Protein AF-A0A5W3ESI3-F1 (afdb_monomer_lite)

Sequence (219 aa):
MGLFDILKNLDEQQEKEVITVARESISTEKEREYCMWVKPTEEGWQWLFGQTGETFLDVIMPVVNGKRRVRLSTDKTAVLTLKRQASDGRIEENSDIGFASGLTFYEDGNLAHLVRRIKLEPGELAEQGAKHWDIDLFFKLAGHPVIESQAGFEDLVNELRDSTTFGEWVKVELEVERFELTSIKDVLPFAVEDAIPGNPSDAESQLVISNYWDNETRI

Structure (mmCIF, N/CA/C/O backbone):
data_AF-A0A5W3ESI3-F1
#
_entry.id   AF-A0A5W3ESI3-F1
#
loop_
_atom_site.group_PDB
_atom_site.id
_atom_site.type_symbol
_atom_site.label_atom_id
_atom_site.label_alt_id
_atom_site.label_comp_id
_atom_site.label_asym_id
_atom_site.label_entity_id
_atom_site.label_seq_id
_atom_site.pdbx_PDB_ins_code
_atom_site.Cartn_x
_atom_site.Cartn_y
_atom_site.Cartn_z
_atom_site.occupancy
_atom_site.B_iso_or_equiv
_atom_site.auth_seq_id
_atom_site.auth_comp_id
_atom_site.auth_asym_id
_atom_site.auth_atom_id
_atom_site.pdbx_PDB_model_num
ATOM 1 N N . MET A 1 1 ? -0.788 -18.129 57.283 1.00 54.50 1 MET A N 1
ATOM 2 C CA . MET A 1 1 ? 0.122 -17.127 56.695 1.00 54.50 1 MET A CA 1
ATOM 3 C C . MET A 1 1 ? 0.562 -16.200 57.805 1.00 54.50 1 MET A C 1
ATOM 5 O O . MET A 1 1 ? -0.302 -15.700 58.520 1.00 54.50 1 MET A O 1
ATOM 9 N N . GLY A 1 2 ? 1.869 -16.075 58.026 1.00 62.41 2 GLY A N 1
ATOM 10 C CA . GLY A 1 2 ? 2.424 -15.214 59.072 1.00 62.41 2 GLY A CA 1
ATOM 11 C C . GLY A 1 2 ? 2.509 -13.754 58.625 1.00 62.41 2 GLY A C 1
ATOM 12 O O . GLY A 1 2 ? 2.477 -13.464 57.434 1.00 62.41 2 GLY A O 1
ATOM 13 N N . LEU A 1 3 ? 2.663 -12.831 59.578 1.00 60.53 3 LEU A N 1
ATOM 14 C CA . LEU A 1 3 ? 2.837 -11.393 59.314 1.00 60.53 3 LEU A CA 1
ATOM 15 C C . LEU A 1 3 ? 3.989 -11.112 58.321 1.00 60.53 3 LEU A C 1
ATOM 17 O O . LEU A 1 3 ? 3.884 -10.223 57.484 1.00 60.53 3 LEU A O 1
ATOM 21 N N . PHE A 1 4 ? 5.050 -11.923 58.367 1.00 59.94 4 PHE A N 1
ATOM 22 C CA . PHE A 1 4 ? 6.188 -11.847 57.445 1.00 59.94 4 PHE A CA 1
ATOM 23 C C . PHE A 1 4 ? 5.857 -12.289 56.008 1.00 59.94 4 PHE A C 1
ATOM 25 O O . PHE A 1 4 ? 6.424 -11.735 55.071 1.00 59.94 4 PHE A O 1
ATOM 32 N N . ASP A 1 5 ? 4.910 -13.215 55.814 1.00 59.66 5 ASP A N 1
ATOM 33 C CA . ASP A 1 5 ? 4.453 -13.613 54.472 1.00 59.66 5 ASP A CA 1
ATOM 34 C C . ASP A 1 5 ? 3.600 -12.510 53.828 1.00 59.66 5 ASP A C 1
ATOM 36 O O . ASP A 1 5 ? 3.609 -12.332 52.613 1.00 59.66 5 ASP A O 1
ATOM 40 N N . ILE A 1 6 ? 2.858 -11.755 54.646 1.00 60.78 6 ILE A N 1
ATOM 41 C CA . ILE A 1 6 ? 2.020 -10.640 54.187 1.00 60.78 6 ILE A CA 1
ATOM 42 C C . ILE A 1 6 ? 2.895 -9.457 53.764 1.00 60.78 6 ILE A C 1
ATOM 44 O O . ILE A 1 6 ? 2.663 -8.889 52.703 1.00 60.78 6 ILE A O 1
ATOM 48 N N . LEU A 1 7 ? 3.925 -9.127 54.552 1.00 59.59 7 LEU A N 1
ATOM 49 C CA . LEU A 1 7 ? 4.866 -8.051 54.226 1.00 59.59 7 LEU A CA 1
ATOM 50 C C . LEU A 1 7 ? 5.671 -8.359 52.960 1.00 59.59 7 LEU A C 1
ATOM 52 O O . LEU A 1 7 ? 5.781 -7.502 52.094 1.00 59.59 7 LEU A O 1
ATOM 56 N N . LYS A 1 8 ? 6.137 -9.603 52.795 1.00 64.31 8 LYS A N 1
ATOM 57 C CA . LYS A 1 8 ? 6.860 -10.017 51.586 1.00 64.31 8 LYS A CA 1
ATOM 58 C C . LYS A 1 8 ? 5.988 -9.953 50.326 1.00 64.31 8 LYS A C 1
ATOM 60 O O . LYS A 1 8 ? 6.459 -9.518 49.285 1.00 64.31 8 LYS A O 1
ATOM 65 N N . ASN A 1 9 ? 4.712 -10.335 50.424 1.00 64.81 9 ASN A N 1
ATOM 66 C CA . ASN A 1 9 ? 3.772 -10.192 49.308 1.00 64.81 9 ASN A CA 1
ATOM 67 C C . ASN A 1 9 ? 3.474 -8.721 48.973 1.00 64.81 9 ASN A C 1
ATOM 69 O O . ASN A 1 9 ? 3.271 -8.406 47.805 1.00 64.81 9 ASN A O 1
ATOM 73 N N . LEU A 1 10 ? 3.454 -7.833 49.972 1.00 62.34 10 LEU A N 1
ATOM 74 C CA . LEU A 1 10 ? 3.270 -6.391 49.782 1.00 62.34 10 LEU A CA 1
ATOM 75 C C . LEU A 1 10 ? 4.489 -5.742 49.120 1.00 62.34 10 LEU A C 1
ATOM 77 O O . LEU A 1 10 ? 4.311 -4.951 48.200 1.00 62.34 10 LEU A O 1
ATOM 81 N N . ASP A 1 11 ? 5.701 -6.127 49.523 1.00 60.09 11 ASP A N 1
ATOM 82 C CA . ASP A 1 11 ? 6.945 -5.665 48.896 1.00 60.09 11 ASP A CA 1
ATOM 83 C C . ASP A 1 11 ? 7.072 -6.192 47.457 1.00 60.09 11 ASP A C 1
ATOM 85 O O . ASP A 1 11 ? 7.392 -5.430 46.551 1.00 60.09 11 ASP A O 1
ATOM 89 N N . GLU A 1 12 ? 6.728 -7.460 47.196 1.00 62.81 12 GLU A N 1
ATOM 90 C CA . GLU A 1 12 ? 6.712 -8.022 45.835 1.00 62.81 12 GLU A CA 1
ATOM 91 C C . GLU A 1 12 ? 5.619 -7.396 44.947 1.00 62.81 12 GLU A C 1
ATOM 93 O O . GLU A 1 12 ? 5.792 -7.292 43.730 1.00 62.81 12 GLU A O 1
ATOM 98 N N . GLN A 1 13 ? 4.484 -6.982 45.524 1.00 56.16 13 GLN A N 1
ATOM 99 C CA . GLN A 1 13 ? 3.442 -6.239 44.809 1.00 56.16 13 GLN A CA 1
ATOM 100 C C . GLN A 1 13 ? 3.866 -4.798 44.528 1.00 56.16 13 GLN A C 1
ATOM 102 O O . GLN A 1 13 ? 3.692 -4.349 43.400 1.00 56.16 13 GLN A O 1
ATOM 107 N N . GLN A 1 14 ? 4.483 -4.109 45.491 1.00 52.53 14 GLN A N 1
ATOM 108 C CA . GLN A 1 14 ? 5.015 -2.763 45.285 1.00 52.53 14 GLN A CA 1
ATOM 109 C C . GLN A 1 14 ? 6.179 -2.755 44.298 1.00 52.53 14 GLN A C 1
ATOM 111 O O . GLN A 1 14 ? 6.214 -1.888 43.436 1.00 52.53 14 GLN A O 1
ATOM 116 N N . GLU A 1 15 ? 7.095 -3.725 44.333 1.00 52.00 15 GLU A N 1
ATOM 117 C CA . GLU A 1 15 ? 8.145 -3.844 43.315 1.00 52.00 15 GLU A CA 1
ATOM 118 C C . GLU A 1 15 ? 7.552 -4.120 41.930 1.00 52.00 15 GLU A C 1
ATOM 120 O O . GLU A 1 15 ? 7.999 -3.530 40.948 1.00 52.00 15 GLU A O 1
ATOM 125 N N . LYS A 1 16 ? 6.507 -4.952 41.820 1.00 50.72 16 LYS A N 1
ATOM 126 C CA . LYS A 1 16 ? 5.800 -5.163 40.546 1.00 50.72 16 LYS A CA 1
ATOM 127 C C . LYS A 1 16 ? 5.080 -3.909 40.064 1.00 50.72 16 LYS A C 1
ATOM 129 O O . LYS A 1 16 ? 5.167 -3.604 38.877 1.00 50.72 16 LYS A O 1
ATOM 134 N N . GLU A 1 17 ? 4.405 -3.174 40.943 1.00 43.38 17 GLU A N 1
ATOM 135 C CA . GLU A 1 17 ? 3.750 -1.907 40.605 1.00 43.38 17 GLU A CA 1
ATOM 136 C C . GLU A 1 17 ? 4.782 -0.850 40.207 1.00 43.38 17 GLU A C 1
ATOM 138 O O . GLU A 1 17 ? 4.640 -0.237 39.158 1.00 43.38 17 GLU A O 1
ATOM 143 N N . VAL A 1 18 ? 5.887 -0.711 40.941 1.00 44.84 18 VAL A N 1
ATOM 144 C CA . VAL A 1 18 ? 6.980 0.218 40.617 1.00 44.84 18 VAL A CA 1
ATOM 145 C C . VAL A 1 18 ? 7.671 -0.162 39.306 1.00 44.84 18 VAL A C 1
ATOM 147 O O . VAL A 1 18 ? 7.980 0.724 38.519 1.00 44.84 18 VAL A O 1
ATOM 150 N N . ILE A 1 19 ? 7.868 -1.450 39.002 1.00 46.66 19 ILE A N 1
ATOM 151 C CA . ILE A 1 19 ? 8.403 -1.901 37.704 1.00 46.66 19 ILE A CA 1
ATOM 152 C C . ILE A 1 19 ? 7.398 -1.648 36.569 1.00 46.66 19 ILE A C 1
ATOM 154 O O . ILE A 1 19 ? 7.815 -1.314 35.459 1.00 46.66 19 ILE A O 1
ATOM 158 N N . THR A 1 20 ? 6.095 -1.778 36.830 1.00 43.81 20 THR A N 1
ATOM 159 C CA . THR A 1 20 ? 5.035 -1.478 35.850 1.00 43.81 20 THR A CA 1
ATOM 160 C C . THR A 1 20 ? 4.998 0.023 35.560 1.00 43.81 20 THR A 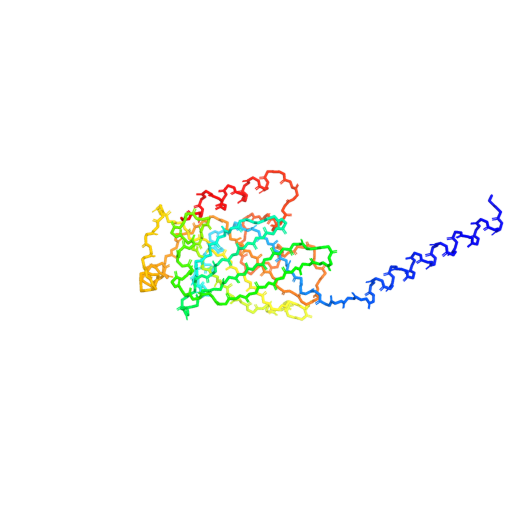C 1
ATOM 162 O O . THR A 1 20 ? 5.147 0.419 34.409 1.00 43.81 20 THR A O 1
ATOM 165 N N . VAL A 1 21 ? 4.989 0.857 36.602 1.00 39.94 21 VAL A N 1
ATOM 166 C CA . VAL A 1 21 ? 4.991 2.326 36.515 1.00 39.94 21 VAL A CA 1
ATOM 167 C C . VAL A 1 21 ? 6.312 2.867 35.937 1.00 39.94 21 VAL A C 1
ATOM 169 O O . VAL A 1 21 ? 6.313 3.820 35.160 1.00 39.94 21 VAL A O 1
ATOM 172 N N . ALA A 1 22 ? 7.459 2.242 36.229 1.00 34.78 22 ALA A N 1
ATOM 173 C CA . ALA A 1 22 ? 8.753 2.618 35.649 1.00 34.78 22 ALA A CA 1
ATOM 174 C C . ALA A 1 22 ? 8.904 2.179 34.181 1.00 34.78 22 ALA A C 1
ATOM 176 O O . ALA A 1 22 ? 9.556 2.878 33.405 1.00 34.78 22 ALA A O 1
ATOM 177 N N . ARG A 1 23 ? 8.273 1.069 33.763 1.00 34.97 23 ARG A N 1
ATOM 178 C CA . ARG A 1 23 ? 8.135 0.710 32.338 1.00 34.97 23 ARG A CA 1
ATOM 179 C C . ARG A 1 23 ? 7.153 1.618 31.600 1.00 34.97 23 ARG A C 1
ATOM 181 O O . ARG A 1 23 ? 7.376 1.889 30.426 1.00 34.97 23 ARG A O 1
ATOM 188 N N . GLU A 1 24 ? 6.123 2.120 32.276 1.00 33.84 24 GLU A N 1
ATOM 189 C CA . GLU A 1 24 ? 5.196 3.128 31.741 1.00 33.84 24 GLU A CA 1
ATOM 190 C C . GLU A 1 24 ? 5.849 4.518 31.613 1.00 33.84 24 GLU A C 1
ATOM 192 O O . GLU A 1 24 ? 5.463 5.306 30.753 1.00 33.84 24 GLU A O 1
ATOM 197 N N . SER A 1 25 ? 6.901 4.800 32.391 1.00 29.22 25 SER A N 1
ATOM 198 C CA . SER A 1 25 ? 7.595 6.101 32.408 1.00 29.22 25 SER A CA 1
ATOM 199 C C . SER A 1 25 ? 8.767 6.230 31.421 1.00 29.22 25 SER A C 1
ATOM 201 O O . SER A 1 25 ? 9.391 7.286 31.344 1.00 29.22 25 SER A O 1
ATOM 203 N N . ILE A 1 26 ? 9.053 5.199 30.619 1.00 35.28 26 ILE A N 1
ATOM 204 C CA . ILE A 1 26 ? 9.859 5.325 29.390 1.00 35.28 26 ILE A CA 1
ATOM 205 C C . ILE A 1 26 ? 8.956 4.965 28.207 1.00 35.28 26 ILE A C 1
ATOM 207 O O . ILE A 1 26 ? 9.216 4.051 27.426 1.00 35.28 26 ILE A O 1
ATOM 211 N N . SER A 1 27 ? 7.851 5.698 28.082 1.00 32.97 27 SER A N 1
ATOM 212 C CA . SER A 1 27 ? 7.175 5.853 26.802 1.00 32.97 27 SER A CA 1
ATOM 213 C C . SER A 1 27 ? 8.044 6.765 25.940 1.00 32.97 27 SER A C 1
ATOM 215 O O . SER A 1 27 ? 7.877 7.982 25.933 1.00 32.97 27 SER A O 1
ATOM 217 N N . THR A 1 28 ? 8.988 6.190 25.195 1.00 34.88 28 THR A N 1
ATOM 218 C CA . THR A 1 28 ? 9.258 6.759 23.875 1.00 34.88 28 THR A CA 1
ATOM 219 C C . THR A 1 28 ? 7.917 6.699 23.155 1.00 34.88 28 THR A C 1
ATOM 221 O O . THR A 1 28 ? 7.396 5.600 22.970 1.00 34.88 28 THR A O 1
ATOM 224 N N . GLU A 1 29 ? 7.288 7.850 22.892 1.00 38.16 29 GLU A N 1
ATOM 225 C CA . GLU A 1 29 ? 6.060 7.922 22.094 1.00 38.16 29 GLU A CA 1
ATOM 226 C C . GLU A 1 29 ? 6.356 7.224 20.763 1.00 38.16 29 GLU A C 1
ATOM 228 O O . GLU A 1 29 ? 7.012 7.759 19.874 1.00 38.16 29 GLU A O 1
ATOM 233 N N . LYS A 1 30 ? 5.995 5.942 20.689 1.00 49.50 30 LYS A N 1
ATOM 234 C CA . LYS A 1 30 ? 6.064 5.161 19.467 1.00 49.50 30 LYS A CA 1
ATOM 235 C C . LYS A 1 30 ? 4.822 5.562 18.710 1.00 49.50 30 LYS A C 1
ATOM 237 O O . LYS A 1 30 ? 3.730 5.267 19.189 1.00 49.50 30 LYS A O 1
ATOM 242 N N . GLU A 1 31 ? 4.999 6.219 17.574 1.00 52.75 31 GLU A N 1
ATOM 243 C CA . GLU A 1 31 ? 3.949 6.350 16.569 1.00 52.75 31 GLU A CA 1
ATOM 244 C C . GLU A 1 31 ? 3.289 4.973 16.410 1.00 52.75 31 GLU A C 1
ATOM 246 O O . GLU A 1 31 ? 3.966 3.960 16.185 1.00 52.75 31 GLU A O 1
ATOM 251 N N . ARG A 1 32 ? 1.984 4.909 16.679 1.00 73.75 32 ARG A N 1
ATOM 252 C CA . ARG A 1 32 ? 1.198 3.684 16.527 1.00 73.75 32 ARG A CA 1
ATOM 253 C C . ARG A 1 32 ? 0.387 3.831 15.252 1.00 73.75 32 ARG A C 1
ATOM 255 O O . ARG A 1 32 ? -0.150 4.893 14.966 1.00 73.75 32 ARG A O 1
ATOM 262 N N . GLU A 1 33 ? 0.308 2.751 14.493 1.00 82.88 33 GLU A N 1
ATOM 263 C CA . GLU A 1 33 ? -0.511 2.672 13.289 1.00 82.88 33 GLU A CA 1
ATOM 264 C C . GLU A 1 33 ? -1.629 1.659 13.541 1.00 82.88 33 GLU A C 1
ATOM 266 O O . GLU A 1 33 ? -1.372 0.520 13.946 1.00 82.88 33 GLU A O 1
ATOM 271 N N . TYR A 1 34 ? -2.880 2.063 13.329 1.00 89.94 34 TYR A N 1
ATOM 272 C CA . TYR A 1 34 ? -3.971 1.105 13.182 1.00 89.94 34 TYR A CA 1
ATOM 273 C C . TYR A 1 34 ? -4.027 0.685 11.730 1.00 89.94 34 TYR A C 1
ATOM 275 O O . TYR A 1 34 ? -4.212 1.530 10.865 1.00 89.94 34 TYR A O 1
ATOM 283 N N . CYS A 1 35 ? -3.902 -0.611 11.471 1.00 93.25 35 CYS A N 1
ATOM 284 C CA . CYS A 1 35 ? -3.937 -1.154 10.122 1.00 93.25 35 CYS A CA 1
ATOM 285 C C . CYS A 1 35 ? -5.120 -2.110 9.973 1.00 93.25 35 CYS A C 1
ATOM 287 O O . CYS A 1 35 ? -5.335 -2.980 10.823 1.00 93.25 35 CYS A O 1
ATOM 289 N N . MET A 1 36 ? -5.845 -1.992 8.864 1.00 95.12 36 MET A N 1
ATOM 290 C CA . MET A 1 36 ? -6.878 -2.935 8.441 1.00 95.12 36 MET A CA 1
ATOM 291 C C . MET A 1 36 ? -6.807 -3.192 6.940 1.00 95.12 36 MET A C 1
ATOM 293 O O . MET A 1 36 ? -6.419 -2.325 6.164 1.00 95.12 36 MET A O 1
ATOM 297 N N . TRP A 1 37 ? -7.220 -4.386 6.543 1.00 97.50 37 TRP A N 1
ATOM 298 C CA . TRP A 1 37 ? -7.604 -4.706 5.177 1.00 97.50 37 TRP A CA 1
ATOM 299 C C . TRP A 1 37 ? -9.113 -4.598 5.085 1.00 97.50 37 TRP A C 1
ATOM 301 O O . TRP A 1 37 ? -9.820 -5.176 5.906 1.00 97.50 37 TRP A O 1
ATOM 311 N N . VAL A 1 38 ? -9.620 -3.851 4.118 1.00 97.62 38 VA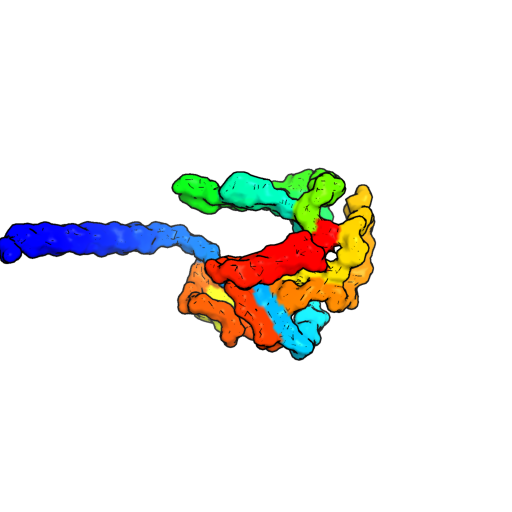L A N 1
ATOM 312 C CA . VAL A 1 38 ? -11.055 -3.623 3.968 1.00 97.62 38 VAL A CA 1
ATOM 313 C C . VAL A 1 38 ? -11.483 -3.918 2.546 1.00 97.62 38 VAL A C 1
ATOM 315 O O . VAL A 1 38 ? -10.766 -3.595 1.601 1.00 97.62 38 VAL A O 1
ATOM 318 N N . LYS A 1 39 ? -12.656 -4.521 2.402 1.00 97.69 39 LYS A N 1
ATOM 319 C CA . LYS A 1 39 ? -13.337 -4.703 1.127 1.00 97.69 39 LYS A CA 1
ATOM 320 C C . LYS A 1 39 ? -14.374 -3.587 0.985 1.00 97.69 39 LYS A C 1
ATOM 322 O O . LYS A 1 39 ? -15.372 -3.603 1.713 1.00 97.69 39 LYS A O 1
ATOM 327 N N . PRO A 1 40 ? -14.142 -2.570 0.136 1.00 98.12 40 PRO A N 1
ATOM 328 C CA . PRO A 1 40 ? -15.092 -1.479 -0.029 1.00 98.12 40 PRO A CA 1
ATOM 329 C C . PRO A 1 40 ? -16.389 -1.973 -0.677 1.00 98.12 40 PRO A C 1
ATOM 331 O O . PRO A 1 40 ? -16.371 -2.841 -1.549 1.00 98.12 40 PRO A O 1
ATOM 334 N N . THR A 1 41 ? -17.510 -1.371 -0.288 1.00 98.19 41 THR A N 1
ATOM 335 C CA . THR A 1 41 ? -18.774 -1.499 -1.035 1.00 98.19 41 THR A CA 1
ATOM 336 C C . THR A 1 41 ? -18.685 -0.765 -2.379 1.00 98.19 41 THR A C 1
ATOM 338 O O . THR A 1 41 ? -17.721 -0.042 -2.636 1.00 98.19 41 THR A O 1
ATOM 341 N N . GLU A 1 42 ? -19.713 -0.867 -3.226 1.00 97.38 42 GLU A N 1
ATOM 342 C CA . GLU A 1 42 ? -19.800 -0.056 -4.451 1.00 97.38 42 GLU A CA 1
ATOM 343 C C . GLU A 1 42 ? -19.729 1.455 -4.155 1.00 97.38 42 GLU A C 1
ATOM 345 O O . GLU A 1 42 ? -18.961 2.174 -4.794 1.00 97.38 42 GLU A O 1
ATOM 350 N N . GLU A 1 43 ? -20.448 1.933 -3.133 1.00 97.94 43 GLU A N 1
ATOM 351 C CA . GLU A 1 43 ? -20.378 3.332 -2.685 1.00 97.94 43 GLU A CA 1
ATOM 352 C C . GLU A 1 43 ? -18.977 3.697 -2.172 1.00 97.94 43 GLU A C 1
ATOM 354 O O . GLU A 1 43 ? -18.463 4.778 -2.467 1.00 97.94 43 GLU A O 1
ATOM 359 N N . GLY A 1 44 ? -18.329 2.775 -1.453 1.00 98.00 44 GLY A N 1
ATOM 360 C CA . GLY A 1 44 ? -16.951 2.932 -0.991 1.00 98.00 44 GLY A CA 1
ATOM 361 C C . GLY A 1 44 ? -15.962 3.082 -2.147 1.00 98.00 44 GLY A C 1
ATOM 362 O O . GLY A 1 44 ? -15.123 3.980 -2.125 1.00 98.00 44 GLY A O 1
ATOM 363 N N . TRP A 1 45 ? -16.094 2.269 -3.196 1.00 97.94 45 TRP A N 1
ATOM 364 C CA . TRP A 1 45 ? -15.273 2.388 -4.402 1.00 97.94 45 TRP A CA 1
ATOM 365 C C . TRP A 1 45 ? -15.490 3.709 -5.133 1.00 97.94 45 TRP A C 1
ATOM 367 O O . TRP A 1 45 ? -14.511 4.355 -5.505 1.00 97.94 45 TRP A O 1
ATOM 377 N N . GLN A 1 46 ? -16.740 4.154 -5.291 1.00 97.06 46 GLN A N 1
ATOM 378 C CA . GLN A 1 46 ? -17.030 5.461 -5.892 1.00 97.06 46 GLN A CA 1
ATOM 379 C C . GLN A 1 46 ? -16.376 6.599 -5.105 1.00 97.06 46 GLN A C 1
ATOM 381 O O . GLN A 1 46 ? -15.785 7.506 -5.694 1.00 97.06 46 GLN A O 1
ATOM 386 N N . TRP A 1 47 ? -16.421 6.525 -3.773 1.00 97.50 47 TRP A N 1
ATOM 387 C CA . TRP A 1 47 ? -15.750 7.494 -2.916 1.00 97.50 47 TRP A CA 1
ATOM 388 C C . TRP A 1 47 ? -14.229 7.479 -3.109 1.00 97.50 47 TRP A C 1
ATOM 390 O O . TRP A 1 47 ? -13.630 8.543 -3.271 1.00 97.50 47 TRP A O 1
ATOM 400 N N . LEU A 1 48 ? -13.613 6.290 -3.146 1.00 97.06 48 LEU A N 1
ATOM 401 C CA . LEU A 1 48 ? -12.169 6.118 -3.346 1.00 97.06 48 LEU A CA 1
ATOM 402 C C . LEU A 1 48 ? -11.709 6.628 -4.717 1.00 97.06 48 LEU A C 1
ATOM 404 O O . LEU A 1 48 ? -10.643 7.228 -4.821 1.00 97.06 48 LEU A O 1
ATOM 408 N N . PHE A 1 49 ? -12.505 6.426 -5.768 1.00 95.38 49 PHE A N 1
ATOM 409 C CA . PHE A 1 49 ? -12.202 6.921 -7.115 1.00 95.38 49 PHE A CA 1
ATOM 410 C C . PHE A 1 49 ? -12.308 8.441 -7.238 1.00 95.38 49 PHE A C 1
ATOM 412 O O . PHE A 1 49 ? -11.675 9.021 -8.116 1.00 95.38 49 PHE A O 1
ATOM 419 N N . GLY A 1 50 ? -13.058 9.092 -6.348 1.00 94.44 50 GLY A N 1
ATOM 420 C CA . GLY A 1 50 ? -13.102 10.548 -6.248 1.00 94.44 50 GLY A CA 1
ATOM 421 C C . GLY A 1 50 ? -11.872 11.175 -5.584 1.00 94.44 50 GLY A C 1
ATOM 422 O O . GLY A 1 50 ? -11.761 12.400 -5.586 1.00 94.44 50 GLY A O 1
ATOM 423 N N . GLN A 1 51 ? -10.964 10.377 -5.009 1.00 95.06 51 GLN A N 1
ATOM 424 C CA . GLN A 1 51 ? -9.786 10.882 -4.305 1.00 95.06 51 GLN A CA 1
ATOM 425 C C . GLN A 1 51 ? -8.554 10.950 -5.208 1.00 95.06 51 GLN A C 1
ATOM 427 O O . GLN A 1 51 ? -8.310 10.079 -6.044 1.00 95.06 51 GLN A O 1
ATOM 432 N N . THR A 1 52 ? -7.714 11.953 -4.962 1.00 92.88 52 THR A N 1
ATOM 433 C CA . THR A 1 52 ? -6.369 12.017 -5.539 1.00 92.88 52 THR A CA 1
ATOM 434 C C . THR A 1 52 ? -5.425 11.131 -4.731 1.00 92.88 52 THR A C 1
ATOM 436 O O . THR A 1 52 ? -5.453 11.145 -3.501 1.00 92.88 52 THR A O 1
ATOM 439 N N . GLY A 1 53 ? -4.558 10.388 -5.415 1.00 93.25 53 GLY A N 1
ATOM 440 C CA . GLY A 1 53 ? -3.531 9.575 -4.776 1.00 93.25 53 GLY A CA 1
ATOM 441 C C . GLY A 1 53 ? -2.232 9.556 -5.568 1.00 93.25 53 GLY A C 1
ATOM 442 O O . GLY A 1 53 ? -2.222 9.780 -6.779 1.00 93.25 53 GLY A O 1
ATOM 443 N N . GLU A 1 54 ? -1.140 9.274 -4.874 1.00 94.38 54 GLU A N 1
ATOM 444 C CA . GLU A 1 54 ? 0.178 9.080 -5.469 1.00 94.38 54 GLU A CA 1
ATOM 445 C C . GLU A 1 54 ? 0.348 7.621 -5.871 1.00 94.38 54 GLU A C 1
ATOM 447 O O . GLU A 1 54 ? -0.044 6.716 -5.133 1.00 94.38 54 GLU A O 1
ATOM 452 N N . THR A 1 55 ? 0.933 7.384 -7.042 1.00 95.88 55 THR A N 1
ATOM 453 C CA . THR A 1 55 ? 1.203 6.025 -7.516 1.00 95.88 55 THR A CA 1
ATOM 454 C C . THR A 1 55 ? 2.684 5.709 -7.380 1.00 95.88 55 THR A C 1
ATOM 456 O O . THR A 1 55 ? 3.536 6.512 -7.753 1.00 95.88 55 THR A O 1
ATOM 459 N N . PHE A 1 56 ? 2.993 4.531 -6.855 1.00 96.69 56 PHE A N 1
ATOM 460 C CA . PHE A 1 56 ? 4.355 4.027 -6.724 1.00 96.69 56 PHE A CA 1
ATOM 461 C C . PHE A 1 56 ? 4.395 2.514 -6.930 1.00 96.69 56 PHE A C 1
ATOM 463 O O . PHE A 1 56 ? 3.377 1.824 -6.858 1.00 96.69 56 PHE A O 1
ATOM 470 N N . LEU A 1 57 ? 5.596 1.997 -7.168 1.00 97.25 57 LEU A N 1
ATOM 471 C CA . LEU A 1 57 ? 5.882 0.571 -7.233 1.00 97.25 57 LEU A CA 1
ATOM 472 C C . LEU A 1 57 ? 6.668 0.160 -5.989 1.00 97.25 57 LEU A C 1
ATOM 474 O O . LEU A 1 57 ? 7.778 0.640 -5.763 1.00 97.25 57 LEU A O 1
ATOM 478 N N . ASP A 1 58 ? 6.095 -0.736 -5.192 1.00 97.12 58 ASP A N 1
ATOM 479 C CA . ASP A 1 58 ? 6.769 -1.366 -4.062 1.00 97.12 58 ASP A CA 1
ATOM 480 C C . ASP A 1 58 ? 7.299 -2.740 -4.479 1.00 97.12 58 ASP A C 1
ATOM 482 O O . ASP A 1 58 ? 6.526 -3.629 -4.824 1.00 97.12 58 ASP A O 1
ATOM 486 N N . VAL A 1 59 ? 8.614 -2.932 -4.387 1.00 96.69 59 VAL A N 1
ATOM 487 C CA . VAL A 1 59 ? 9.297 -4.220 -4.555 1.00 96.69 59 VAL A CA 1
ATOM 488 C C . VAL A 1 59 ? 9.718 -4.732 -3.183 1.00 96.69 59 VAL A C 1
ATOM 490 O O . VAL A 1 59 ? 10.468 -4.074 -2.457 1.00 96.69 59 VAL A O 1
ATOM 493 N N . ILE A 1 60 ? 9.234 -5.906 -2.799 1.00 94.44 60 ILE A N 1
ATOM 494 C CA . ILE A 1 60 ? 9.365 -6.472 -1.460 1.00 94.44 60 ILE A CA 1
ATOM 495 C C . ILE A 1 60 ? 10.270 -7.695 -1.480 1.00 94.44 60 ILE A C 1
ATOM 497 O O . ILE A 1 60 ? 10.107 -8.629 -2.261 1.00 94.44 60 ILE A O 1
ATOM 501 N N . MET A 1 61 ? 11.205 -7.698 -0.537 1.00 92.88 61 MET A N 1
ATOM 502 C CA . MET A 1 61 ? 12.157 -8.774 -0.317 1.00 92.88 61 MET A CA 1
ATOM 503 C C . MET A 1 61 ? 12.108 -9.184 1.159 1.00 92.88 61 MET A C 1
ATOM 505 O O . MET A 1 61 ? 12.503 -8.394 2.031 1.00 92.88 61 MET A O 1
ATOM 509 N N . PRO A 1 62 ? 11.631 -10.395 1.486 1.00 85.19 62 PRO A N 1
ATOM 510 C CA . PRO A 1 62 ? 11.665 -10.877 2.858 1.00 85.19 62 PRO A CA 1
ATOM 511 C C . PRO A 1 62 ? 13.117 -11.047 3.323 1.00 85.19 62 PRO A C 1
ATOM 513 O O . PRO A 1 62 ? 13.989 -11.487 2.574 1.00 85.19 62 PRO A O 1
ATOM 516 N N . VAL A 1 63 ? 13.385 -10.706 4.583 1.00 86.56 63 VAL A N 1
ATOM 517 C CA . VAL A 1 63 ? 14.674 -10.968 5.237 1.00 86.56 63 VAL A CA 1
ATOM 518 C C . VAL A 1 63 ? 14.436 -11.614 6.595 1.00 86.56 63 VAL A C 1
ATOM 520 O O . VAL A 1 63 ? 13.335 -11.571 7.139 1.00 86.56 63 VAL A O 1
ATOM 523 N N . VAL A 1 64 ? 15.474 -12.217 7.174 1.00 81.88 64 VAL A N 1
ATOM 524 C CA . VAL A 1 64 ? 15.367 -12.802 8.516 1.00 81.88 64 VAL A CA 1
ATOM 525 C C . VAL A 1 64 ? 14.906 -11.728 9.506 1.00 81.88 64 VAL A C 1
ATOM 527 O O . VAL A 1 64 ? 15.538 -10.678 9.627 1.00 81.88 64 VAL A O 1
ATOM 530 N N . ASN A 1 65 ? 13.803 -12.006 10.207 1.00 82.12 65 ASN A N 1
ATOM 531 C CA . ASN A 1 65 ? 13.177 -11.123 11.197 1.00 82.12 65 ASN A CA 1
ATOM 532 C C . ASN A 1 65 ? 12.783 -9.736 10.660 1.00 82.12 65 ASN A C 1
ATOM 534 O O . ASN A 1 65 ? 12.778 -8.761 11.414 1.00 82.12 65 ASN A O 1
ATOM 538 N N . GLY A 1 66 ? 12.469 -9.609 9.371 1.00 84.56 66 GLY A N 1
ATOM 539 C CA . GLY A 1 66 ? 12.124 -8.316 8.800 1.00 84.56 66 GLY A CA 1
ATOM 540 C C . GLY A 1 66 ? 11.730 -8.351 7.332 1.00 84.56 66 GLY A C 1
ATOM 541 O O . GLY A 1 66 ? 11.501 -9.399 6.735 1.00 84.56 66 GLY A O 1
ATOM 542 N N . LYS A 1 67 ? 11.684 -7.165 6.735 1.00 88.06 67 LYS A N 1
ATOM 543 C CA . LYS A 1 67 ? 11.474 -6.975 5.303 1.00 88.06 67 LYS A CA 1
ATOM 544 C C . LYS A 1 67 ? 12.344 -5.845 4.774 1.00 88.06 67 LYS A C 1
ATOM 546 O O . LYS A 1 67 ? 12.569 -4.845 5.459 1.00 88.06 67 LYS A O 1
ATOM 551 N N . ARG A 1 68 ? 12.800 -6.002 3.539 1.00 92.94 68 ARG A N 1
ATOM 552 C CA . ARG A 1 68 ? 13.291 -4.909 2.704 1.00 92.94 68 ARG A CA 1
ATOM 553 C C . ARG A 1 68 ? 12.199 -4.546 1.712 1.00 92.94 68 ARG A C 1
ATOM 555 O O . ARG A 1 68 ? 11.531 -5.426 1.176 1.00 92.94 68 ARG A O 1
ATOM 562 N N . ARG A 1 69 ? 12.022 -3.256 1.482 1.00 95.69 69 ARG A N 1
ATOM 563 C CA . ARG A 1 69 ? 11.113 -2.717 0.476 1.00 95.69 69 ARG A CA 1
ATOM 564 C C . ARG A 1 69 ? 11.862 -1.665 -0.314 1.00 95.69 69 ARG A C 1
ATOM 566 O O . ARG A 1 69 ? 12.397 -0.748 0.296 1.00 95.69 69 ARG A O 1
ATOM 573 N N . VAL A 1 70 ? 11.873 -1.775 -1.630 1.00 97.38 70 VAL A N 1
ATOM 574 C CA . VAL A 1 70 ? 12.263 -0.685 -2.524 1.00 97.38 70 VAL A CA 1
ATOM 575 C C . VAL A 1 70 ? 10.985 -0.041 -3.030 1.00 97.38 70 VAL A C 1
ATOM 577 O O . VAL A 1 70 ? 10.141 -0.739 -3.578 1.00 97.38 70 VAL A O 1
ATOM 580 N N . ARG A 1 71 ? 10.834 1.267 -2.829 1.00 97.69 71 ARG A N 1
ATOM 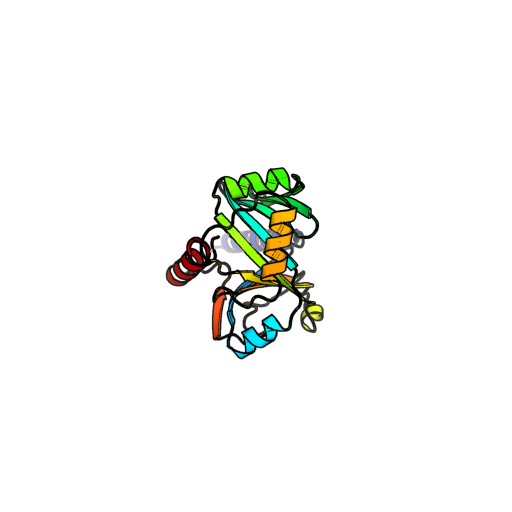581 C CA . ARG A 1 71 ? 9.732 2.048 -3.391 1.00 97.69 71 ARG A CA 1
ATOM 582 C C . ARG A 1 71 ? 10.247 2.914 -4.527 1.00 97.69 71 ARG A C 1
ATOM 584 O O . ARG A 1 71 ? 11.094 3.766 -4.279 1.00 97.69 71 ARG A O 1
ATOM 591 N N . LEU A 1 72 ? 9.728 2.698 -5.728 1.00 97.44 72 LEU A N 1
ATOM 592 C CA . LEU A 1 72 ? 9.934 3.529 -6.912 1.00 97.44 72 LEU A CA 1
ATOM 593 C C . LEU A 1 72 ? 8.757 4.499 -7.028 1.00 97.44 72 LEU A C 1
ATOM 595 O O . LEU A 1 72 ? 7.610 4.067 -7.148 1.00 97.44 72 LEU A O 1
ATOM 599 N N . SER A 1 73 ? 9.038 5.795 -6.981 1.00 94.88 73 SER A N 1
ATOM 600 C CA . SER A 1 73 ? 8.023 6.850 -6.913 1.00 94.88 73 SER A CA 1
ATOM 601 C C . SER A 1 73 ? 8.026 7.725 -8.168 1.00 94.88 73 SER A C 1
ATOM 603 O O . SER A 1 73 ? 9.031 7.843 -8.873 1.00 94.88 73 SER A O 1
ATOM 605 N N . THR A 1 74 ? 6.904 8.393 -8.448 1.00 89.31 74 THR A N 1
ATOM 606 C CA . THR A 1 74 ? 6.765 9.330 -9.584 1.00 89.31 74 THR A CA 1
ATOM 607 C C . THR A 1 74 ? 7.635 10.580 -9.466 1.00 89.31 74 THR A C 1
ATOM 609 O O . THR A 1 74 ? 7.863 11.273 -10.453 1.00 89.31 74 THR A O 1
ATOM 612 N N . ASP A 1 75 ? 8.148 10.871 -8.271 1.00 89.75 75 ASP A N 1
ATOM 613 C CA . ASP A 1 75 ? 9.129 11.932 -8.023 1.00 89.75 75 ASP A CA 1
ATOM 614 C C . ASP A 1 75 ? 10.566 11.534 -8.411 1.00 89.75 75 ASP A C 1
ATOM 616 O O . ASP A 1 75 ? 11.501 12.303 -8.180 1.00 89.75 75 ASP A O 1
ATOM 620 N N . LYS A 1 76 ? 10.733 10.369 -9.058 1.00 89.19 76 LYS A N 1
ATOM 621 C CA . LYS A 1 76 ? 12.000 9.833 -9.585 1.00 89.19 76 LYS A CA 1
ATOM 622 C C . LYS A 1 76 ? 12.943 9.313 -8.503 1.00 89.19 76 LYS A C 1
ATOM 624 O O . LYS A 1 76 ? 14.110 9.041 -8.788 1.00 89.19 76 LYS A O 1
ATOM 629 N N . THR A 1 77 ? 12.447 9.136 -7.283 1.00 93.44 77 THR A N 1
ATOM 630 C CA . THR A 1 77 ? 13.211 8.532 -6.193 1.00 93.44 77 THR A CA 1
ATOM 631 C C . THR A 1 77 ? 13.033 7.016 -6.160 1.00 93.44 77 THR A C 1
ATOM 633 O O . THR A 1 77 ? 12.005 6.471 -6.576 1.00 93.44 77 THR A O 1
ATOM 636 N N . ALA A 1 78 ? 14.059 6.325 -5.659 1.00 96.06 78 ALA A N 1
ATOM 637 C CA . ALA A 1 78 ? 13.971 4.918 -5.298 1.00 96.06 78 ALA A CA 1
ATOM 638 C C . ALA A 1 78 ? 14.477 4.732 -3.874 1.00 96.06 78 ALA A C 1
ATOM 640 O O . ALA A 1 78 ? 15.681 4.764 -3.621 1.00 96.06 78 ALA A O 1
ATOM 641 N N . VAL A 1 79 ? 13.559 4.525 -2.935 1.00 96.75 79 VAL A N 1
ATOM 642 C CA . VAL A 1 79 ? 13.895 4.423 -1.513 1.00 96.75 79 VAL A CA 1
ATOM 643 C C . VAL A 1 79 ? 13.901 2.965 -1.083 1.00 96.75 79 VAL A C 1
ATOM 645 O O . VAL A 1 79 ? 12.866 2.300 -1.080 1.00 96.75 79 VAL A O 1
ATOM 648 N N . LEU A 1 80 ? 15.068 2.474 -0.671 1.00 95.12 80 LEU A N 1
ATOM 649 C CA . LEU A 1 80 ? 15.216 1.213 0.040 1.00 95.12 80 LEU A CA 1
ATOM 650 C C . LEU A 1 80 ? 14.937 1.434 1.530 1.00 95.12 80 LEU A C 1
ATOM 652 O O . LEU A 1 80 ? 15.691 2.111 2.226 1.00 95.12 80 LEU A O 1
ATOM 656 N N . THR A 1 81 ? 13.878 0.805 2.020 1.00 93.56 81 THR A N 1
ATOM 657 C CA . THR A 1 81 ? 13.526 0.712 3.435 1.00 93.56 81 THR A CA 1
ATOM 658 C C . THR A 1 81 ? 13.872 -0.682 3.960 1.00 93.56 81 THR A C 1
ATOM 660 O O . THR A 1 81 ? 13.328 -1.681 3.484 1.00 93.56 81 THR A O 1
ATOM 663 N N . LEU A 1 82 ? 14.716 -0.776 4.987 1.00 89.25 82 LEU A N 1
ATOM 664 C CA . LEU A 1 82 ? 14.928 -1.992 5.776 1.00 89.25 82 LEU A CA 1
ATOM 665 C C . LEU A 1 82 ? 14.172 -1.868 7.099 1.00 89.25 82 LEU A C 1
ATOM 667 O O . LEU A 1 82 ? 14.503 -1.015 7.915 1.00 89.25 82 LEU A O 1
ATOM 671 N N . LYS A 1 83 ? 13.204 -2.758 7.342 1.00 87.25 83 LYS A N 1
ATOM 672 C CA . LYS A 1 83 ? 12.543 -2.906 8.647 1.00 87.25 83 LYS A CA 1
ATOM 673 C C . LYS A 1 83 ? 12.887 -4.266 9.236 1.00 87.25 83 LYS A C 1
ATOM 675 O O . LYS A 1 83 ? 12.576 -5.281 8.617 1.00 87.25 83 LYS A O 1
ATOM 680 N N . ARG A 1 84 ? 13.489 -4.319 10.424 1.00 84.75 84 ARG A N 1
ATOM 681 C CA . ARG A 1 84 ? 13.794 -5.586 11.115 1.00 84.75 84 ARG A CA 1
ATOM 682 C C . ARG A 1 84 ? 13.583 -5.497 12.617 1.00 84.75 84 ARG A C 1
ATOM 684 O O . ARG A 1 84 ? 13.793 -4.448 13.221 1.00 84.75 84 ARG A O 1
ATOM 691 N N . GLN A 1 85 ? 13.214 -6.621 13.214 1.00 80.81 85 GLN A N 1
ATOM 692 C CA . GLN A 1 85 ? 13.190 -6.786 14.656 1.00 80.81 85 GLN A CA 1
ATOM 693 C C . GLN A 1 85 ? 14.590 -7.178 15.141 1.00 80.81 85 GLN A C 1
ATOM 695 O O . GLN A 1 85 ? 15.138 -8.205 14.737 1.00 80.81 85 GLN A O 1
ATOM 700 N N . ALA A 1 86 ? 15.159 -6.353 16.011 1.00 77.69 86 ALA A N 1
ATOM 701 C CA . ALA A 1 86 ? 16.386 -6.619 16.743 1.00 77.69 86 ALA A CA 1
ATOM 702 C C . ALA A 1 86 ? 16.075 -6.859 18.231 1.00 77.69 86 ALA A C 1
ATOM 704 O O . ALA A 1 86 ? 14.937 -6.699 18.689 1.00 77.69 86 ALA A O 1
ATOM 705 N N . SER A 1 87 ? 17.086 -7.287 18.989 1.00 77.88 87 SER A N 1
ATOM 706 C CA . SER A 1 87 ? 16.961 -7.568 20.426 1.00 77.88 87 SER A CA 1
ATOM 707 C C . SER A 1 87 ? 16.614 -6.332 21.263 1.00 77.88 87 SER A C 1
ATOM 709 O O . SER A 1 87 ? 16.038 -6.466 22.336 1.00 77.88 87 SER A O 1
ATOM 711 N N . ASP A 1 88 ? 16.968 -5.145 20.779 1.00 76.75 88 ASP A N 1
ATOM 712 C CA . ASP A 1 88 ? 16.790 -3.838 21.416 1.00 76.75 88 ASP A CA 1
ATOM 713 C C . ASP A 1 88 ? 15.596 -3.038 20.866 1.00 76.75 88 ASP A C 1
ATOM 715 O O . ASP A 1 88 ? 15.237 -2.003 21.426 1.00 76.75 88 ASP A O 1
ATOM 719 N N . GLY A 1 89 ? 14.926 -3.520 19.815 1.00 76.94 89 GLY A N 1
ATOM 720 C CA . GLY A 1 89 ? 13.752 -2.859 19.256 1.00 76.94 89 GLY A CA 1
ATOM 721 C C . GLY A 1 89 ? 13.551 -3.104 17.765 1.00 76.94 89 GLY A C 1
ATOM 722 O O . GLY A 1 89 ? 14.137 -4.003 17.166 1.00 76.94 89 GLY A O 1
ATOM 723 N N . ARG A 1 90 ? 12.671 -2.301 17.165 1.00 78.75 90 ARG A N 1
ATOM 724 C CA . ARG A 1 90 ? 12.443 -2.279 15.718 1.00 78.75 90 ARG A CA 1
ATOM 725 C C . ARG A 1 90 ? 13.435 -1.297 15.101 1.00 78.75 90 ARG A C 1
ATOM 727 O O . ARG A 1 90 ? 13.469 -0.141 15.505 1.00 78.75 90 ARG A O 1
ATOM 734 N N . ILE A 1 91 ? 14.217 -1.765 14.136 1.00 82.19 91 ILE A N 1
ATOM 735 C CA . ILE A 1 91 ? 15.115 -0.935 13.332 1.00 82.19 91 ILE A CA 1
ATOM 736 C C . ILE A 1 91 ? 14.404 -0.618 12.021 1.00 82.19 91 ILE A C 1
ATOM 738 O O . ILE A 1 91 ? 13.893 -1.531 11.364 1.00 82.19 91 ILE A O 1
ATOM 742 N N . GLU A 1 92 ? 14.394 0.661 11.653 1.00 86.88 92 GLU A N 1
ATOM 743 C CA . GLU A 1 92 ? 13.945 1.152 10.356 1.00 86.88 92 GLU A CA 1
ATOM 744 C C . GLU A 1 92 ? 15.015 2.067 9.757 1.00 86.88 92 GLU A C 1
ATOM 746 O O . GLU A 1 92 ? 15.370 3.089 10.338 1.00 86.88 92 GLU A O 1
ATOM 751 N N . GLU A 1 93 ? 15.548 1.674 8.605 1.00 88.25 93 GLU A N 1
ATOM 752 C CA . GLU A 1 93 ? 16.574 2.414 7.870 1.00 88.25 93 GLU A CA 1
ATOM 753 C C . GLU A 1 93 ? 16.046 2.715 6.468 1.00 88.25 93 GLU A C 1
ATOM 755 O O . GLU A 1 93 ? 15.565 1.810 5.785 1.00 88.25 93 GLU A O 1
ATOM 760 N N . ASN A 1 94 ? 16.141 3.975 6.044 1.00 91.19 94 ASN A N 1
ATOM 761 C CA . ASN A 1 94 ? 15.735 4.431 4.717 1.00 91.19 94 ASN A CA 1
ATOM 762 C C . ASN A 1 94 ? 16.957 4.956 3.960 1.00 91.19 94 ASN A C 1
ATOM 764 O O . ASN A 1 94 ? 17.790 5.665 4.524 1.00 91.19 94 ASN A O 1
ATOM 768 N N . SER A 1 95 ? 17.082 4.609 2.685 1.00 92.31 95 SER A N 1
ATOM 769 C CA . SER A 1 95 ? 18.172 5.067 1.822 1.00 92.31 95 SER A CA 1
ATOM 770 C C . SER A 1 95 ? 17.667 5.267 0.402 1.00 92.31 95 SER A C 1
ATOM 772 O O . SER A 1 95 ? 17.048 4.363 -0.152 1.00 92.31 95 SER A O 1
ATOM 774 N N . ASP A 1 96 ? 17.947 6.424 -0.195 1.00 94.56 96 ASP A N 1
ATOM 775 C CA . ASP A 1 96 ? 17.786 6.598 -1.639 1.00 94.56 96 ASP A CA 1
ATOM 776 C C . ASP A 1 96 ? 18.915 5.844 -2.350 1.00 94.56 96 ASP A C 1
ATOM 778 O O . ASP A 1 96 ? 20.098 6.085 -2.098 1.00 94.56 96 ASP A O 1
ATOM 782 N N . ILE A 1 97 ? 18.542 4.884 -3.189 1.00 93.94 97 ILE A N 1
ATOM 783 C CA . ILE A 1 97 ? 19.465 4.002 -3.913 1.00 93.94 97 ILE A CA 1
ATOM 784 C C . ILE A 1 97 ? 19.565 4.353 -5.403 1.00 93.94 97 ILE A C 1
ATOM 786 O O . ILE A 1 97 ? 20.341 3.728 -6.131 1.00 93.94 97 ILE A O 1
ATOM 790 N N . GLY A 1 98 ? 18.811 5.359 -5.853 1.00 93.69 98 GLY A N 1
ATOM 791 C CA . GLY A 1 98 ? 18.705 5.758 -7.249 1.00 93.69 98 GLY A CA 1
ATOM 792 C C . GLY A 1 98 ? 17.789 4.846 -8.070 1.00 93.69 98 GLY A C 1
ATOM 793 O O . GLY A 1 98 ? 17.773 3.625 -7.912 1.00 93.69 98 GLY A O 1
ATOM 794 N N . PHE A 1 99 ? 17.037 5.456 -8.990 1.00 94.19 99 PHE A N 1
ATOM 795 C CA . PHE A 1 99 ? 15.963 4.795 -9.739 1.00 94.19 99 PHE A CA 1
ATOM 796 C C . PHE A 1 99 ? 16.413 3.549 -10.514 1.00 94.19 99 PHE A C 1
ATOM 798 O O . PHE A 1 99 ? 15.767 2.508 -10.437 1.00 94.19 99 PHE A O 1
ATOM 805 N N . ALA A 1 100 ? 17.557 3.627 -11.203 1.00 92.94 100 ALA A N 1
ATOM 806 C CA . ALA A 1 100 ? 18.110 2.500 -11.955 1.00 92.94 100 ALA A CA 1
ATOM 807 C C . ALA A 1 100 ? 18.409 1.291 -11.051 1.00 92.94 100 ALA A C 1
ATOM 809 O O . ALA A 1 100 ? 18.040 0.173 -11.390 1.00 92.94 100 ALA A O 1
ATOM 810 N N . SER A 1 101 ? 19.006 1.517 -9.875 1.00 93.19 101 SER A N 1
ATOM 811 C CA . SER A 1 101 ? 19.238 0.455 -8.887 1.00 93.19 101 SER A CA 1
ATOM 812 C C . SER A 1 101 ? 17.929 -0.099 -8.331 1.00 93.19 101 SER A C 1
ATOM 814 O O . SER A 1 101 ? 17.851 -1.270 -7.990 1.00 93.19 101 SER A O 1
ATOM 816 N N . GLY A 1 102 ? 16.897 0.737 -8.196 1.00 94.19 102 GLY A N 1
ATOM 817 C CA . GLY A 1 102 ? 15.583 0.284 -7.756 1.00 94.19 102 GLY A CA 1
ATOM 818 C C . GLY A 1 102 ? 14.924 -0.663 -8.763 1.00 94.19 102 GLY A C 1
ATOM 819 O O . GLY A 1 102 ? 14.380 -1.689 -8.359 1.00 94.19 102 GLY A O 1
ATOM 820 N N . LEU A 1 103 ? 15.032 -0.361 -10.062 1.00 94.50 103 LEU A N 1
ATOM 821 C CA . LEU A 1 103 ? 14.488 -1.198 -11.136 1.00 94.50 103 LEU A CA 1
ATOM 822 C C . LEU A 1 103 ? 15.138 -2.581 -11.207 1.00 94.50 103 LEU A C 1
ATOM 824 O O . LEU A 1 103 ? 14.426 -3.549 -11.449 1.00 94.50 103 LEU A O 1
ATOM 828 N N . THR A 1 104 ? 16.433 -2.723 -10.909 1.00 94.38 104 THR A N 1
ATOM 829 C CA . THR A 1 104 ? 17.064 -4.057 -10.938 1.00 94.38 104 THR A CA 1
ATOM 830 C C . THR A 1 104 ? 16.410 -5.024 -9.949 1.00 94.38 104 THR A C 1
ATOM 832 O O . THR A 1 104 ? 16.258 -6.201 -10.247 1.00 94.38 104 THR A O 1
ATOM 835 N N . PHE A 1 105 ? 15.942 -4.539 -8.789 1.00 93.94 105 PHE A N 1
ATOM 836 C CA . PHE A 1 105 ? 15.211 -5.391 -7.843 1.00 93.94 105 PHE A CA 1
ATOM 837 C C . PHE A 1 105 ? 13.864 -5.865 -8.395 1.00 93.94 105 PHE A C 1
ATOM 839 O O . PHE A 1 105 ? 13.416 -6.955 -8.039 1.00 93.94 105 PHE A O 1
ATOM 846 N N . TYR A 1 106 ? 13.209 -5.050 -9.220 1.00 94.75 106 TYR A N 1
ATOM 847 C CA . TYR A 1 106 ? 11.983 -5.437 -9.909 1.00 94.75 106 TYR A CA 1
ATOM 848 C C . TYR A 1 106 ? 12.282 -6.486 -10.991 1.00 94.75 106 TYR A C 1
ATOM 850 O O . TYR A 1 106 ? 11.660 -7.546 -10.998 1.00 94.75 106 TYR A O 1
ATOM 858 N N . GLU A 1 107 ? 13.303 -6.246 -11.820 1.00 92.69 107 GLU A N 1
ATOM 859 C CA . GLU A 1 107 ? 13.757 -7.161 -12.882 1.00 92.69 107 GLU A CA 1
ATOM 860 C C . GLU A 1 107 ? 14.182 -8.542 -12.356 1.00 92.69 107 GLU A C 1
ATOM 862 O O . GLU A 1 107 ? 13.958 -9.555 -13.019 1.00 92.69 107 GLU A O 1
ATOM 867 N N . ASP A 1 108 ? 14.728 -8.604 -11.138 1.00 91.94 108 ASP A N 1
ATOM 868 C CA . ASP A 1 108 ? 15.088 -9.851 -10.450 1.00 91.94 108 ASP A CA 1
ATOM 869 C C . ASP A 1 108 ? 13.868 -10.730 -10.081 1.00 91.94 108 ASP A C 1
ATOM 871 O O . ASP A 1 108 ? 14.028 -11.840 -9.564 1.00 91.94 108 ASP A O 1
ATOM 875 N N . GLY A 1 109 ? 12.638 -10.261 -10.327 1.00 89.38 109 GLY A N 1
ATOM 876 C CA . GLY A 1 109 ? 11.402 -11.021 -10.126 1.00 89.38 109 GLY A CA 1
ATOM 877 C C . GLY A 1 109 ? 10.940 -11.099 -8.669 1.00 89.38 109 GLY A C 1
ATOM 878 O O . GLY A 1 109 ? 10.174 -12.002 -8.305 1.00 89.38 109 GLY A O 1
ATOM 879 N N . ASN A 1 110 ? 11.407 -10.171 -7.826 1.00 93.06 110 ASN A N 1
ATOM 880 C CA . ASN A 1 110 ? 10.927 -10.023 -6.453 1.00 93.06 110 ASN A CA 1
ATOM 881 C C . ASN A 1 110 ? 9.426 -9.693 -6.427 1.00 93.06 110 ASN A C 1
ATOM 883 O O . ASN A 1 110 ? 8.857 -9.223 -7.410 1.00 93.06 110 ASN A O 1
ATOM 887 N N . LEU A 1 111 ? 8.773 -9.948 -5.290 1.00 92.56 111 LEU A N 1
ATOM 888 C CA . LEU A 1 111 ? 7.352 -9.642 -5.130 1.00 92.56 111 LEU A CA 1
ATOM 889 C C . LEU A 1 111 ? 7.134 -8.137 -5.306 1.00 92.56 111 LEU A C 1
ATOM 891 O O . LEU A 1 111 ? 7.742 -7.352 -4.582 1.00 92.56 111 LEU A O 1
ATOM 895 N N . ALA A 1 112 ? 6.280 -7.744 -6.243 1.00 95.75 112 ALA A N 1
ATOM 896 C CA . ALA A 1 112 ? 6.092 -6.348 -6.592 1.00 95.75 112 ALA A CA 1
ATOM 897 C C . ALA A 1 112 ? 4.610 -5.979 -6.681 1.00 95.75 112 ALA A C 1
ATOM 899 O O . ALA A 1 112 ? 3.784 -6.784 -7.115 1.00 95.75 112 ALA A O 1
ATOM 900 N N . HIS A 1 113 ? 4.293 -4.749 -6.278 1.00 96.56 113 HIS A N 1
ATOM 901 C CA . HIS A 1 113 ? 2.945 -4.190 -6.314 1.00 96.56 113 HIS A CA 1
ATOM 902 C C . HIS A 1 113 ? 2.972 -2.756 -6.826 1.00 96.56 113 HIS A C 1
ATOM 904 O O . HIS A 1 113 ? 3.687 -1.912 -6.282 1.00 96.56 113 HIS A O 1
ATOM 910 N N . LEU A 1 114 ? 2.137 -2.466 -7.821 1.00 96.88 114 LEU A N 1
ATOM 911 C CA . LEU A 1 114 ? 1.764 -1.094 -8.146 1.00 96.88 114 LEU A CA 1
ATOM 912 C C . LEU A 1 114 ? 0.635 -0.657 -7.222 1.00 96.88 114 LEU A C 1
ATOM 914 O O . LEU A 1 114 ? -0.404 -1.316 -7.125 1.00 96.88 114 LEU A O 1
ATOM 918 N N . VAL A 1 115 ? 0.846 0.467 -6.551 1.00 97.06 115 VAL A N 1
ATOM 919 C CA . VAL A 1 115 ? -0.036 0.961 -5.499 1.00 97.06 115 VAL A CA 1
ATOM 920 C C . VAL A 1 115 ? -0.401 2.401 -5.791 1.00 97.06 115 VAL A C 1
ATOM 922 O O . VAL A 1 115 ? 0.480 3.216 -6.058 1.00 97.06 115 VAL A O 1
ATOM 925 N N . ARG A 1 116 ? -1.688 2.727 -5.679 1.00 97.25 116 ARG A N 1
ATOM 926 C CA . ARG A 1 116 ? -2.163 4.101 -5.533 1.00 97.25 116 ARG A CA 1
ATOM 927 C C . ARG A 1 116 ? -2.454 4.358 -4.060 1.00 97.25 116 ARG A C 1
ATOM 929 O O . ARG A 1 116 ? -3.394 3.782 -3.516 1.00 97.25 116 ARG A O 1
ATOM 936 N N . ARG A 1 117 ? -1.679 5.237 -3.429 1.00 97.38 117 ARG A N 1
ATOM 937 C CA . ARG A 1 117 ? -1.897 5.681 -2.052 1.00 97.38 117 ARG A CA 1
ATOM 938 C C . ARG A 1 117 ? -2.670 6.983 -2.026 1.00 97.38 117 ARG A C 1
ATOM 940 O O . ARG A 1 117 ? -2.213 7.996 -2.548 1.00 97.38 117 ARG A O 1
ATOM 947 N N . ILE A 1 118 ? -3.810 6.962 -1.359 1.00 97.50 118 ILE A N 1
ATOM 948 C CA . ILE A 1 118 ? -4.559 8.160 -0.999 1.00 97.50 118 ILE A CA 1
ATOM 949 C C . ILE A 1 118 ? -4.125 8.550 0.414 1.00 97.50 118 ILE A C 1
ATOM 951 O O . ILE A 1 118 ? -4.207 7.733 1.331 1.00 97.50 118 ILE A O 1
ATOM 955 N N . LYS A 1 119 ? -3.666 9.792 0.581 1.00 97.25 119 LYS A N 1
ATOM 956 C CA . LYS A 1 119 ? -3.318 10.360 1.885 1.00 97.25 119 LYS A CA 1
ATOM 957 C C . LYS A 1 119 ? -4.333 11.431 2.262 1.00 97.25 119 LYS A C 1
ATOM 959 O O . LYS A 1 119 ? -4.575 12.335 1.465 1.00 97.25 119 LYS A O 1
ATOM 964 N N . LEU A 1 120 ? -4.928 11.328 3.448 1.00 96.94 120 LEU A N 1
ATOM 965 C CA . LEU A 1 120 ? -5.984 12.240 3.899 1.00 96.94 120 LEU A CA 1
ATOM 966 C C . LEU A 1 120 ? -5.716 12.762 5.299 1.00 96.94 120 LEU A C 1
ATOM 968 O O . LEU A 1 120 ? -5.187 12.056 6.157 1.00 96.94 120 LEU A O 1
ATOM 972 N N . GLU A 1 121 ? -6.182 13.979 5.541 1.00 95.50 121 GLU A N 1
ATOM 973 C CA . GLU A 1 121 ? -6.251 14.538 6.883 1.00 95.50 121 GLU A CA 1
ATOM 974 C C . GLU A 1 121 ? -7.195 13.705 7.775 1.00 95.50 121 GLU A C 1
ATOM 976 O O . GLU A 1 121 ? -8.193 13.157 7.296 1.00 95.50 121 GLU A O 1
ATOM 981 N N . PRO A 1 122 ? -6.920 13.614 9.085 1.00 92.62 122 PRO A N 1
ATOM 982 C CA . PRO A 1 122 ? -7.650 12.753 10.017 1.00 92.62 122 PRO A CA 1
ATOM 983 C C . PRO A 1 122 ? -9.044 13.295 10.379 1.00 92.62 122 PRO A C 1
ATOM 985 O O . PRO A 1 122 ? -9.848 12.580 10.978 1.00 92.62 122 PRO A O 1
ATOM 988 N N . GLY A 1 123 ? -9.348 14.548 10.020 1.00 92.00 123 GLY A N 1
ATOM 989 C CA . GLY A 1 123 ? -10.629 15.192 10.311 1.00 92.00 123 GLY A CA 1
ATOM 990 C C . GLY A 1 123 ? -10.865 15.351 11.814 1.00 92.00 123 GLY A C 1
ATOM 991 O O . GLY A 1 123 ? -9.966 15.743 12.552 1.00 92.00 123 GLY A O 1
ATOM 992 N N . GLU A 1 124 ? -12.071 15.019 12.277 1.00 90.62 124 GLU A N 1
ATOM 993 C CA . GLU A 1 124 ? -12.457 15.105 13.697 1.00 90.62 124 GLU A CA 1
ATOM 994 C C . GLU A 1 124 ? -11.618 14.189 14.607 1.00 90.62 124 GLU A C 1
ATOM 996 O O . GLU A 1 124 ? -11.480 14.447 15.802 1.00 90.62 124 GLU A O 1
ATOM 1001 N N . LEU A 1 125 ? -10.988 13.145 14.050 1.00 90.56 125 LEU A N 1
ATOM 1002 C CA . LEU A 1 125 ? -10.094 12.265 14.806 1.00 90.56 125 LEU A CA 1
ATOM 1003 C C . LEU A 1 125 ? -8.786 12.961 15.215 1.00 90.56 125 LEU A C 1
ATOM 1005 O O . LEU A 1 125 ? -8.098 12.464 16.109 1.00 90.56 125 LEU A O 1
ATOM 1009 N N . ALA A 1 126 ? -8.454 14.113 14.617 1.00 91.25 126 ALA A N 1
ATOM 1010 C CA . ALA A 1 126 ? -7.303 14.925 15.015 1.00 91.25 126 ALA A CA 1
ATOM 1011 C C . ALA A 1 126 ? -7.344 15.275 16.509 1.00 91.25 126 ALA A C 1
ATOM 1013 O O . ALA A 1 126 ? -6.330 15.191 17.199 1.00 91.25 126 ALA A O 1
ATOM 1014 N N . GLU A 1 127 ? -8.531 15.610 17.030 1.00 88.62 127 GLU A N 1
ATOM 1015 C CA . GLU A 1 127 ? -8.730 15.968 18.442 1.00 88.62 127 GLU A CA 1
ATOM 1016 C C . GLU A 1 127 ? -8.421 14.810 19.393 1.00 88.62 127 GLU A C 1
ATOM 1018 O O . GLU A 1 127 ? -8.147 15.018 20.574 1.00 88.62 127 GLU A O 1
ATOM 1023 N N . GLN A 1 128 ? -8.441 13.587 18.867 1.00 85.62 128 GLN A N 1
ATOM 1024 C CA . GLN A 1 128 ? -8.173 12.377 19.618 1.00 85.62 128 GLN A CA 1
ATOM 1025 C C . GLN A 1 128 ? -6.766 11.822 19.358 1.00 85.62 128 GLN A C 1
ATOM 1027 O O . GLN A 1 128 ? -6.453 10.751 19.859 1.00 85.62 128 GLN A O 1
ATOM 1032 N N . GLY A 1 129 ? -5.913 12.545 18.623 1.00 87.31 129 GLY A N 1
ATOM 1033 C CA . GLY A 1 129 ? -4.511 12.185 18.399 1.00 87.31 129 GLY A CA 1
ATOM 1034 C C . GLY A 1 129 ? -4.227 11.439 17.094 1.00 87.31 129 GLY A C 1
ATOM 1035 O O . GLY A 1 129 ? -3.121 10.917 16.936 1.00 87.31 129 GLY A O 1
ATOM 1036 N N . ALA A 1 130 ? -5.179 11.380 16.157 1.00 90.44 130 ALA A N 1
ATOM 1037 C CA . ALA A 1 130 ? -4.912 10.902 14.803 1.00 90.44 130 ALA A CA 1
ATOM 1038 C C . ALA A 1 130 ? -4.148 11.949 13.979 1.00 90.44 130 ALA A C 1
ATOM 1040 O O . ALA A 1 130 ? -4.412 13.145 14.077 1.00 90.44 130 ALA A O 1
ATOM 1041 N N . LYS A 1 131 ? -3.211 11.486 13.149 1.00 93.00 131 LYS A N 1
ATOM 1042 C CA . LYS A 1 131 ? -2.331 12.328 12.328 1.00 93.00 131 LYS A CA 1
ATOM 1043 C C . LYS A 1 131 ? -2.754 12.387 10.873 1.00 93.00 131 LYS A C 1
ATOM 1045 O O . LYS A 1 131 ? -2.860 13.476 10.334 1.00 93.00 131 LYS A O 1
ATOM 1050 N N . HIS A 1 132 ? -2.952 11.236 10.236 1.00 94.44 132 HIS A N 1
ATOM 1051 C CA . HIS A 1 132 ? -3.447 11.128 8.865 1.00 94.44 132 HIS A CA 1
ATOM 1052 C C . HIS A 1 132 ? -3.884 9.696 8.550 1.00 94.44 132 HIS A C 1
ATOM 1054 O O . HIS A 1 132 ? -3.511 8.743 9.239 1.00 94.44 132 HIS A O 1
ATOM 1060 N N . TRP A 1 133 ? -4.648 9.563 7.469 1.00 96.56 133 TRP A N 1
ATOM 1061 C CA . TRP A 1 133 ? -4.973 8.293 6.834 1.00 96.56 133 TRP A CA 1
ATOM 1062 C C . TRP A 1 133 ? -4.038 8.032 5.661 1.00 96.56 133 TRP A C 1
ATOM 1064 O O . TRP A 1 133 ? -3.844 8.919 4.831 1.00 96.56 133 TRP A O 1
ATOM 1074 N N . ASP A 1 134 ? -3.546 6.804 5.557 1.00 97.50 134 ASP A N 1
ATOM 1075 C CA . ASP A 1 134 ? -2.914 6.257 4.362 1.00 97.50 134 ASP A CA 1
ATOM 1076 C C . ASP A 1 134 ? -3.771 5.085 3.858 1.00 97.50 134 ASP A C 1
ATOM 1078 O O . ASP A 1 134 ? -3.983 4.096 4.560 1.00 97.50 134 ASP A O 1
ATOM 1082 N N . ILE A 1 135 ? -4.300 5.199 2.640 1.00 98.19 135 ILE A N 1
ATOM 1083 C CA . ILE A 1 135 ? -5.179 4.200 2.025 1.00 98.19 135 ILE A CA 1
ATOM 1084 C C . ILE A 1 135 ? -4.505 3.690 0.749 1.00 98.19 135 ILE A C 1
ATOM 1086 O O . ILE A 1 135 ? -4.414 4.414 -0.242 1.00 98.19 135 ILE A O 1
ATOM 1090 N N . ASP A 1 136 ? -4.039 2.445 0.768 1.00 97.94 136 ASP A N 1
ATOM 1091 C CA . ASP A 1 136 ? -3.344 1.798 -0.343 1.00 97.94 136 ASP A CA 1
ATOM 1092 C C . ASP A 1 136 ? -4.300 0.944 -1.180 1.00 97.94 136 ASP A C 1
ATOM 1094 O O . ASP A 1 136 ? -4.869 -0.045 -0.702 1.00 97.94 136 ASP A O 1
ATOM 1098 N N . LEU A 1 137 ? -4.435 1.309 -2.454 1.00 97.88 137 LEU A N 1
ATOM 1099 C CA . LEU A 1 137 ? -5.171 0.564 -3.468 1.00 97.88 137 LEU A CA 1
ATOM 1100 C C . LEU A 1 137 ? -4.170 -0.145 -4.375 1.00 97.88 137 LEU A C 1
ATOM 1102 O O . LEU A 1 137 ? -3.285 0.492 -4.943 1.00 97.88 137 LEU A O 1
ATOM 1106 N N . PHE A 1 138 ? -4.336 -1.451 -4.548 1.00 97.31 138 PHE A N 1
ATOM 1107 C CA . PHE A 1 138 ? -3.412 -2.285 -5.315 1.00 97.31 138 PHE A CA 1
ATOM 1108 C C . PHE A 1 138 ? -3.955 -2.511 -6.721 1.00 97.31 138 PHE A C 1
ATOM 1110 O O . PHE A 1 138 ? -5.064 -3.028 -6.879 1.00 97.31 138 PHE A O 1
ATOM 1117 N N . PHE A 1 139 ? -3.208 -2.100 -7.745 1.00 96.56 139 PHE A N 1
ATOM 1118 C CA . PHE A 1 139 ? -3.610 -2.319 -9.134 1.00 96.56 139 PHE A CA 1
ATOM 1119 C C . PHE A 1 139 ? -3.605 -3.814 -9.466 1.00 96.56 139 PHE A C 1
ATOM 1121 O O . PHE A 1 139 ? -2.723 -4.553 -9.031 1.00 96.56 139 PHE A O 1
ATOM 1128 N N . LYS A 1 140 ? -4.569 -4.255 -10.283 1.00 94.38 140 LYS A N 1
ATOM 1129 C CA . LYS A 1 140 ? -4.555 -5.593 -10.892 1.00 94.38 140 LYS A CA 1
ATOM 1130 C C . LYS A 1 140 ? -4.163 -5.471 -12.353 1.00 94.38 140 LYS A C 1
ATOM 1132 O O . LYS A 1 140 ? -4.913 -4.912 -13.149 1.00 94.38 140 LYS A O 1
ATOM 1137 N N . LEU A 1 141 ? -2.997 -6.009 -12.699 1.00 90.94 141 LEU A N 1
ATOM 1138 C CA . LEU A 1 141 ? -2.487 -6.030 -14.068 1.00 90.94 141 LEU A CA 1
ATOM 1139 C C . LEU A 1 141 ? -2.385 -7.462 -14.584 1.00 90.94 141 LEU A C 1
ATOM 1141 O O . LEU A 1 141 ? -2.243 -8.418 -13.823 1.00 90.94 141 LEU A O 1
ATOM 1145 N N . ALA A 1 142 ? -2.474 -7.610 -15.902 1.00 82.94 142 ALA A N 1
ATOM 1146 C CA . ALA A 1 142 ? -2.234 -8.888 -16.548 1.00 82.94 142 ALA A CA 1
ATOM 1147 C C . ALA A 1 142 ? -0.723 -9.090 -16.740 1.00 82.94 142 ALA A C 1
ATOM 1149 O O . ALA A 1 142 ? -0.121 -8.488 -17.627 1.00 82.94 142 ALA A O 1
ATOM 1150 N N . GLY A 1 143 ? -0.131 -9.975 -15.936 1.00 82.81 143 GLY A N 1
ATOM 1151 C CA . GLY A 1 143 ? 1.290 -10.318 -16.017 1.00 82.81 143 GLY A CA 1
ATOM 1152 C C . GLY A 1 143 ? 2.214 -9.276 -15.383 1.00 82.81 143 GLY A C 1
ATOM 1153 O O . GLY A 1 143 ? 1.761 -8.433 -14.616 1.00 82.81 143 GLY A O 1
ATOM 1154 N N . HIS A 1 144 ? 3.501 -9.365 -15.733 1.00 88.25 144 HIS A N 1
ATOM 1155 C CA . HIS A 1 144 ? 4.592 -8.550 -15.194 1.00 88.25 144 HIS A CA 1
ATOM 1156 C C . HIS A 1 144 ? 5.029 -7.505 -16.233 1.00 88.25 144 HIS A C 1
ATOM 1158 O O . HIS A 1 144 ? 5.704 -7.874 -17.202 1.00 88.25 144 HIS A O 1
ATOM 1164 N N . PRO A 1 145 ? 4.618 -6.226 -16.109 1.00 91.75 145 PRO A N 1
ATOM 1165 C CA . PRO A 1 145 ? 5.013 -5.181 -17.049 1.00 91.75 145 PRO A CA 1
ATOM 1166 C C . PRO A 1 145 ? 6.533 -5.049 -17.127 1.00 91.75 145 PRO A C 1
ATOM 1168 O O . PRO A 1 145 ? 7.212 -5.059 -16.104 1.00 91.75 145 PRO A O 1
ATOM 1171 N N . VAL A 1 146 ? 7.080 -4.884 -18.328 1.00 91.75 146 VAL A N 1
ATOM 1172 C CA . VAL A 1 146 ? 8.516 -4.631 -18.500 1.00 91.75 146 VAL A CA 1
ATOM 1173 C C . VAL A 1 146 ? 8.776 -3.138 -18.296 1.00 91.75 146 VAL A C 1
ATOM 1175 O O . VAL A 1 146 ? 8.222 -2.314 -19.020 1.00 91.75 146 VAL A O 1
ATOM 1178 N N . ILE A 1 147 ? 9.616 -2.789 -17.318 1.00 94.50 147 ILE A N 1
ATOM 1179 C CA . ILE A 1 147 ? 9.942 -1.402 -16.958 1.00 94.50 147 ILE A CA 1
ATOM 1180 C C . ILE A 1 147 ? 11.453 -1.197 -17.112 1.00 94.50 147 ILE A C 1
ATOM 1182 O O . ILE A 1 147 ? 12.210 -1.351 -16.163 1.00 94.50 147 ILE A O 1
ATOM 1186 N N . GLU A 1 148 ? 11.900 -0.852 -18.321 1.00 90.06 148 GLU A N 1
ATOM 1187 C CA . GLU A 1 148 ? 13.339 -0.763 -18.649 1.00 90.06 148 GLU A CA 1
ATOM 1188 C C . GLU A 1 148 ? 13.990 0.560 -18.213 1.00 90.06 148 GLU A C 1
ATOM 1190 O O . GLU A 1 148 ? 15.206 0.742 -18.298 1.00 90.06 148 GLU A O 1
ATOM 1195 N N . SER A 1 149 ? 13.183 1.551 -17.827 1.00 94.19 149 SER A N 1
ATOM 1196 C CA . SER A 1 149 ? 13.680 2.878 -17.483 1.00 94.19 149 SER A CA 1
ATOM 1197 C C . SER A 1 149 ? 12.692 3.668 -16.636 1.00 94.19 149 SER A C 1
ATOM 1199 O O . SER A 1 149 ? 11.509 3.343 -16.543 1.00 94.19 149 SER A O 1
ATOM 1201 N N . GLN A 1 150 ? 13.181 4.773 -16.078 1.00 93.81 150 GLN A N 1
ATOM 1202 C CA . GLN A 1 150 ? 12.346 5.757 -15.400 1.00 93.81 150 GLN A CA 1
ATOM 1203 C C . GLN A 1 150 ? 11.235 6.311 -16.305 1.00 93.81 150 GLN A C 1
ATOM 1205 O O . GLN A 1 150 ? 10.111 6.465 -15.847 1.00 93.81 150 GLN A O 1
ATOM 1210 N N . ALA A 1 151 ? 11.519 6.556 -17.589 1.00 94.50 151 ALA A N 1
ATOM 1211 C CA . ALA A 1 151 ? 10.498 7.009 -18.534 1.00 94.50 151 ALA A CA 1
ATOM 1212 C C . ALA A 1 151 ? 9.412 5.941 -18.741 1.00 94.50 151 ALA A C 1
ATOM 1214 O O . ALA A 1 151 ? 8.232 6.260 -18.699 1.00 94.50 151 ALA A O 1
ATOM 1215 N N . GLY A 1 152 ? 9.801 4.665 -18.855 1.00 94.81 152 GLY A N 1
ATOM 1216 C CA . GLY A 1 152 ? 8.840 3.561 -18.952 1.00 94.81 152 GLY A CA 1
ATOM 1217 C C . GLY A 1 152 ? 7.970 3.411 -17.699 1.00 94.81 152 GLY A C 1
ATOM 1218 O O . GLY A 1 152 ? 6.787 3.104 -17.802 1.00 94.81 152 GLY A O 1
ATOM 1219 N N . PHE A 1 153 ? 8.527 3.679 -16.513 1.00 96.00 153 PHE A N 1
ATOM 1220 C CA . PHE A 1 153 ? 7.740 3.733 -15.281 1.00 96.00 153 PHE A CA 1
ATOM 1221 C C . PHE A 1 153 ? 6.750 4.904 -15.283 1.00 96.00 153 PHE A C 1
ATOM 1223 O O . PHE A 1 153 ? 5.589 4.722 -14.928 1.00 96.00 153 PHE A O 1
ATOM 1230 N N . GLU A 1 154 ? 7.191 6.096 -15.692 1.00 94.94 154 GLU A N 1
ATOM 1231 C CA . GLU A 1 154 ? 6.325 7.275 -15.810 1.00 94.94 154 GLU A CA 1
ATOM 1232 C C . GLU A 1 154 ? 5.175 7.023 -16.799 1.00 94.94 154 GLU A C 1
ATOM 1234 O O . GLU A 1 154 ? 4.029 7.345 -16.490 1.00 94.94 154 GLU A O 1
ATOM 1239 N N . ASP A 1 155 ? 5.453 6.396 -17.944 1.00 94.56 155 ASP A N 1
ATOM 1240 C CA . ASP A 1 155 ? 4.443 6.009 -18.933 1.00 94.56 155 ASP A CA 1
ATOM 1241 C C . ASP A 1 155 ? 3.421 5.034 -18.333 1.00 94.56 155 ASP A C 1
ATOM 1243 O O . ASP A 1 155 ? 2.218 5.294 -18.396 1.00 94.56 155 ASP A O 1
ATOM 1247 N N . LEU A 1 156 ? 3.884 3.979 -17.653 1.00 94.81 156 LEU A N 1
ATOM 1248 C CA . LEU A 1 156 ? 3.011 3.013 -16.981 1.00 94.81 156 LEU A CA 1
ATOM 1249 C C . LEU A 1 156 ? 2.121 3.678 -15.923 1.00 94.81 156 LEU A C 1
ATOM 1251 O O . LEU A 1 156 ? 0.919 3.425 -15.864 1.00 94.81 156 LEU A O 1
ATOM 1255 N N . VAL A 1 157 ? 2.680 4.556 -15.088 1.00 93.94 157 VAL A N 1
ATOM 1256 C CA . VAL A 1 157 ? 1.890 5.277 -14.081 1.00 93.94 157 VAL A CA 1
ATO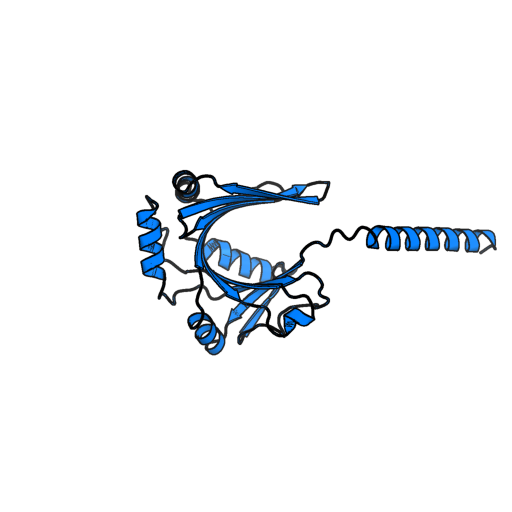M 1257 C C . VAL A 1 157 ? 0.869 6.208 -14.738 1.00 93.94 157 VAL A C 1
ATOM 1259 O O . VAL A 1 157 ? -0.268 6.294 -14.275 1.00 93.94 157 VAL A O 1
ATOM 1262 N N . ASN A 1 158 ? 1.235 6.880 -15.831 1.00 92.81 158 ASN A N 1
ATOM 1263 C CA . ASN A 1 158 ? 0.319 7.747 -16.567 1.00 92.81 158 ASN A CA 1
ATOM 1264 C C . ASN A 1 158 ? -0.841 6.965 -17.200 1.00 92.81 158 ASN A C 1
ATOM 1266 O O . ASN A 1 158 ? -1.973 7.448 -17.169 1.00 92.81 158 ASN A O 1
ATOM 1270 N N . GLU A 1 159 ? -0.590 5.762 -17.721 1.00 92.19 159 GLU A N 1
ATOM 1271 C CA . GLU A 1 159 ? -1.635 4.858 -18.219 1.00 92.19 159 GLU A CA 1
ATOM 1272 C C . GLU A 1 159 ? -2.597 4.425 -17.105 1.00 92.19 159 GLU A C 1
ATOM 1274 O O . GLU A 1 159 ? -3.808 4.334 -17.316 1.00 92.19 159 GLU A O 1
ATOM 1279 N N . LEU A 1 160 ? -2.072 4.189 -15.901 1.00 91.81 160 LEU A N 1
ATOM 1280 C CA . LEU A 1 160 ? -2.852 3.718 -14.757 1.00 91.81 160 LEU A CA 1
ATOM 1281 C C . LEU A 1 160 ? -3.554 4.824 -13.972 1.00 91.81 160 LEU A C 1
ATOM 1283 O O . LEU A 1 160 ? -4.434 4.515 -13.168 1.00 91.81 160 LEU A O 1
ATOM 1287 N N . ARG A 1 161 ? -3.212 6.095 -14.202 1.00 87.19 161 ARG A N 1
ATOM 1288 C CA . ARG A 1 161 ? -3.713 7.238 -13.425 1.00 87.19 161 ARG A CA 1
ATOM 1289 C C . ARG A 1 161 ? -5.236 7.250 -13.290 1.00 87.19 161 ARG A C 1
ATOM 1291 O O . ARG A 1 161 ? -5.753 7.453 -12.193 1.00 87.19 161 ARG A O 1
ATOM 1298 N N . ASP A 1 162 ? -5.924 6.994 -14.400 1.00 84.94 162 ASP A N 1
ATOM 1299 C CA . ASP A 1 162 ? -7.386 7.041 -14.493 1.00 84.94 162 ASP A CA 1
ATOM 1300 C C . ASP A 1 162 ? -8.010 5.623 -14.468 1.00 84.94 162 ASP A C 1
ATOM 1302 O O . ASP A 1 162 ? -9.212 5.454 -14.679 1.00 84.94 162 ASP A O 1
ATOM 1306 N N . SER A 1 163 ? -7.202 4.585 -14.209 1.00 89.81 163 SER A N 1
ATOM 1307 C CA . SER A 1 163 ? -7.663 3.198 -14.121 1.00 89.81 163 SER A CA 1
ATOM 1308 C C . SER A 1 163 ? -8.476 2.960 -12.849 1.00 89.81 163 SER A C 1
ATOM 1310 O O . SER A 1 163 ? -8.171 3.460 -11.765 1.00 89.81 163 SER A O 1
ATOM 1312 N N . THR A 1 164 ? -9.509 2.133 -12.987 1.00 91.19 164 THR A N 1
ATOM 1313 C CA . THR A 1 164 ? -10.349 1.625 -11.893 1.00 91.19 164 THR A CA 1
ATOM 1314 C C . THR A 1 164 ? -10.125 0.134 -11.637 1.00 91.19 164 THR A C 1
ATOM 1316 O O . THR A 1 164 ? -10.879 -0.496 -10.898 1.00 91.19 164 THR A O 1
ATOM 1319 N N . THR A 1 165 ? -9.080 -0.445 -12.237 1.00 93.38 165 THR A N 1
ATOM 1320 C CA . THR A 1 165 ? -8.774 -1.877 -12.129 1.00 93.38 165 THR A CA 1
ATOM 1321 C C . THR A 1 165 ? -7.892 -2.140 -10.912 1.00 93.38 165 THR A C 1
ATOM 1323 O O . THR A 1 165 ? -6.662 -2.165 -10.997 1.00 93.38 165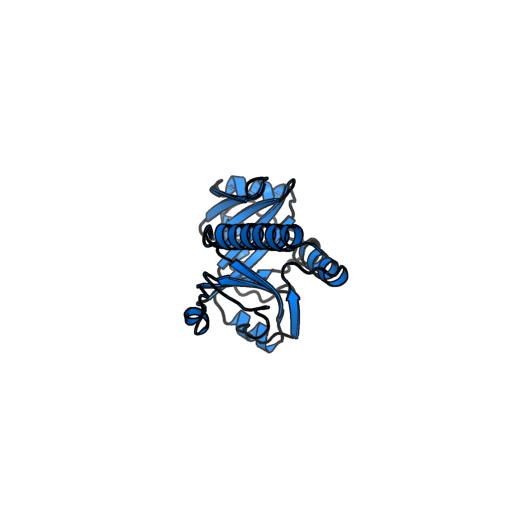 THR A O 1
ATOM 1326 N N . PHE A 1 166 ? -8.541 -2.338 -9.769 1.00 96.50 166 PHE A N 1
ATOM 1327 C CA . PHE A 1 166 ? -7.898 -2.640 -8.492 1.00 96.50 166 PHE A CA 1
ATOM 1328 C C . PHE A 1 166 ? -8.268 -4.035 -7.996 1.00 96.50 166 PHE A C 1
ATOM 1330 O O . PHE A 1 166 ? -9.233 -4.649 -8.457 1.00 96.50 166 PHE A O 1
ATOM 1337 N N . GLY A 1 167 ? -7.487 -4.542 -7.050 1.00 95.94 167 GLY A N 1
ATOM 1338 C CA . GLY A 1 167 ? -7.892 -5.692 -6.260 1.00 95.94 167 GLY A CA 1
ATOM 1339 C C . GLY A 1 167 ? -8.981 -5.347 -5.252 1.00 95.94 167 GLY A C 1
ATOM 1340 O O . GLY A 1 167 ? -9.217 -4.185 -4.929 1.00 95.94 167 GLY A O 1
ATOM 1341 N N . GLU A 1 168 ? -9.680 -6.384 -4.790 1.00 96.56 168 GLU A N 1
ATOM 1342 C CA . GLU A 1 168 ? -10.872 -6.223 -3.953 1.00 96.56 168 GLU A CA 1
ATOM 1343 C C . GLU A 1 168 ? -10.567 -5.657 -2.562 1.00 96.56 168 GLU A C 1
ATOM 1345 O O . GLU A 1 168 ? -11.431 -5.011 -1.970 1.00 96.56 168 GLU A O 1
ATOM 1350 N N . TRP A 1 169 ? -9.358 -5.891 -2.043 1.00 97.81 169 TRP A N 1
ATOM 1351 C CA . TRP A 1 169 ? -8.958 -5.470 -0.703 1.00 97.81 169 TRP A CA 1
ATOM 1352 C C . TRP A 1 169 ? -8.065 -4.230 -0.740 1.00 97.81 169 TRP A C 1
ATOM 1354 O O . TRP A 1 169 ? -7.028 -4.178 -1.403 1.00 97.81 169 TRP A O 1
ATOM 1364 N N . VAL A 1 170 ? -8.442 -3.237 0.049 1.00 97.56 170 VAL A N 1
ATOM 1365 C CA . VAL A 1 170 ? -7.712 -1.988 0.244 1.00 97.56 170 VAL A CA 1
ATOM 1366 C C . VAL A 1 170 ? -7.066 -2.033 1.618 1.00 97.56 170 VAL A C 1
ATOM 1368 O O . VAL A 1 170 ? -7.691 -2.463 2.589 1.00 97.56 170 VAL A O 1
ATOM 1371 N N . LYS A 1 171 ? -5.815 -1.594 1.725 1.00 97.75 171 LYS A N 1
ATOM 1372 C CA . LYS A 1 171 ? -5.148 -1.497 3.022 1.00 97.75 171 LYS A CA 1
ATOM 1373 C C . LYS A 1 171 ? -5.317 -0.083 3.563 1.00 97.75 171 LYS A C 1
ATOM 1375 O O . LYS A 1 171 ? -4.959 0.877 2.894 1.00 97.75 171 LYS A O 1
ATOM 1380 N N . VAL A 1 172 ? -5.869 0.036 4.762 1.00 97.50 172 VAL A N 1
ATOM 1381 C CA . VAL A 1 172 ? -6.144 1.311 5.428 1.00 97.50 172 VAL A CA 1
ATOM 1382 C C . VAL A 1 172 ? -5.304 1.400 6.688 1.00 97.50 172 VAL A C 1
ATOM 1384 O O . VAL A 1 172 ? -5.376 0.525 7.554 1.00 97.50 172 VAL A O 1
ATOM 1387 N N . GLU A 1 173 ? -4.526 2.469 6.788 1.00 96.06 173 GLU A N 1
ATOM 1388 C CA . GLU A 1 173 ? -3.687 2.793 7.931 1.00 96.06 173 GLU A CA 1
ATOM 1389 C C . GLU A 1 173 ? -4.097 4.158 8.496 1.00 96.06 173 GLU A C 1
ATOM 1391 O O . GLU A 1 173 ? -4.212 5.137 7.760 1.00 96.06 173 GLU A O 1
ATOM 1396 N N . LEU A 1 174 ? -4.328 4.224 9.807 1.00 94.38 174 LEU A N 1
ATOM 1397 C CA . LEU A 1 174 ? -4.466 5.478 10.545 1.00 94.38 174 LEU A CA 1
ATOM 1398 C C . LEU A 1 174 ? -3.243 5.641 11.440 1.00 94.38 174 LEU A C 1
ATOM 1400 O O . LEU A 1 174 ? -3.055 4.862 12.382 1.00 94.38 174 LEU A O 1
ATOM 1404 N N . GLU A 1 175 ? -2.424 6.647 11.151 1.00 91.44 175 GLU A N 1
ATOM 1405 C CA . GLU A 1 175 ? -1.302 7.006 12.013 1.00 91.44 175 GLU A CA 1
ATOM 1406 C C . GLU A 1 175 ? -1.811 7.824 13.201 1.00 91.44 175 GLU A C 1
ATOM 1408 O O . GLU A 1 175 ? -2.616 8.746 13.036 1.00 91.44 175 GLU A O 1
ATOM 1413 N N . VAL A 1 176 ? -1.346 7.491 14.405 1.00 88.50 176 VAL A N 1
ATOM 1414 C CA . VAL A 1 176 ? -1.754 8.159 15.642 1.00 88.50 176 VAL A CA 1
ATOM 1415 C C . VAL A 1 176 ? -0.560 8.448 16.555 1.00 88.50 176 VAL A C 1
ATOM 1417 O O . VAL A 1 176 ? 0.395 7.671 16.642 1.00 88.50 176 VAL A O 1
ATOM 1420 N N . GLU A 1 177 ? -0.631 9.559 17.284 1.00 79.12 177 GLU A N 1
ATOM 1421 C CA . GLU A 1 177 ? 0.311 9.894 18.364 1.00 79.12 177 GLU A CA 1
ATOM 1422 C C . GLU A 1 177 ? -0.124 9.274 19.688 1.00 79.12 177 GLU A C 1
ATOM 1424 O O . GLU A 1 177 ? 0.675 8.719 20.441 1.00 79.12 177 GLU A O 1
ATOM 1429 N N . ARG A 1 178 ? -1.422 9.357 19.969 1.00 68.06 178 ARG A N 1
ATOM 1430 C CA . ARG A 1 178 ? -2.067 8.835 21.170 1.00 68.06 178 ARG A CA 1
ATOM 1431 C C . ARG A 1 178 ? -3.428 8.357 20.737 1.00 68.06 178 ARG A C 1
ATOM 1433 O O . ARG A 1 178 ? -4.162 9.146 20.166 1.00 68.06 178 ARG A O 1
ATOM 1440 N N . PHE A 1 179 ? -3.762 7.092 20.959 1.00 64.62 179 PHE A N 1
ATOM 1441 C CA . PHE A 1 179 ? -5.128 6.661 20.697 1.00 64.62 179 PHE A CA 1
ATOM 1442 C C . PHE A 1 179 ? -5.468 5.340 21.383 1.00 64.62 179 PHE A C 1
ATOM 1444 O O . PHE A 1 179 ? -4.610 4.470 21.544 1.00 64.62 179 PHE A O 1
ATOM 1451 N N . GLU A 1 180 ? -6.731 5.222 21.793 1.00 63.78 180 GLU A N 1
ATOM 1452 C CA . GLU A 1 180 ? -7.272 4.147 22.636 1.00 63.78 180 GLU A CA 1
ATOM 1453 C C . GLU A 1 180 ? -8.412 3.378 21.943 1.00 63.78 180 GLU A C 1
ATOM 1455 O O . GLU A 1 180 ? -9.259 2.771 22.596 1.00 63.78 180 GLU A O 1
ATOM 1460 N N . LEU A 1 181 ? -8.469 3.381 20.607 1.00 71.44 181 LEU A N 1
ATOM 1461 C CA . LEU A 1 181 ? -9.427 2.532 19.899 1.00 71.44 181 LEU A CA 1
ATOM 1462 C C . LEU A 1 181 ? -8.975 1.071 19.906 1.00 71.44 181 LEU A C 1
ATOM 1464 O O . LEU A 1 181 ? -7.785 0.759 19.860 1.00 71.44 181 LEU A O 1
ATOM 1468 N N . THR A 1 182 ? -9.945 0.157 19.921 1.00 75.75 182 THR A N 1
ATOM 1469 C CA . THR A 1 182 ? -9.681 -1.275 19.695 1.00 75.75 182 THR A CA 1
ATOM 1470 C C . THR A 1 182 ? -9.514 -1.576 18.200 1.00 75.75 182 THR A C 1
ATOM 1472 O O . THR A 1 182 ? -8.781 -2.486 17.824 1.00 75.75 182 THR A O 1
ATOM 1475 N N . SER A 1 183 ? -10.181 -0.806 17.335 1.00 82.88 183 SER A N 1
ATOM 1476 C CA . SER A 1 183 ? -10.147 -0.936 15.877 1.00 82.88 183 SER A CA 1
ATOM 1477 C C . SER A 1 183 ? -10.572 0.380 15.221 1.00 82.88 183 SER A C 1
ATOM 1479 O O . SER A 1 183 ? -11.314 1.152 15.822 1.00 82.88 183 SER A O 1
ATOM 1481 N N . ILE A 1 184 ? -10.139 0.607 13.978 1.00 89.12 184 ILE A N 1
ATOM 1482 C CA . ILE A 1 184 ? -10.573 1.741 13.145 1.00 89.12 184 ILE A CA 1
ATOM 1483 C C . ILE A 1 184 ? -11.832 1.444 12.320 1.00 89.12 184 ILE A C 1
ATOM 1485 O O . ILE A 1 184 ? -12.309 2.335 11.629 1.00 89.12 184 ILE A O 1
ATOM 1489 N N . LYS A 1 185 ? -12.389 0.224 12.391 1.00 90.19 185 LYS A N 1
ATOM 1490 C CA . LYS A 1 185 ? -13.522 -0.225 11.562 1.00 90.19 185 LYS A CA 1
ATOM 1491 C C . LYS A 1 185 ? -14.720 0.731 11.588 1.00 90.19 185 LYS A C 1
ATOM 1493 O O . LYS A 1 185 ? -15.294 1.007 10.541 1.00 90.19 185 LYS A O 1
ATOM 1498 N N . ASP A 1 186 ? -15.062 1.244 12.766 1.00 89.69 186 ASP 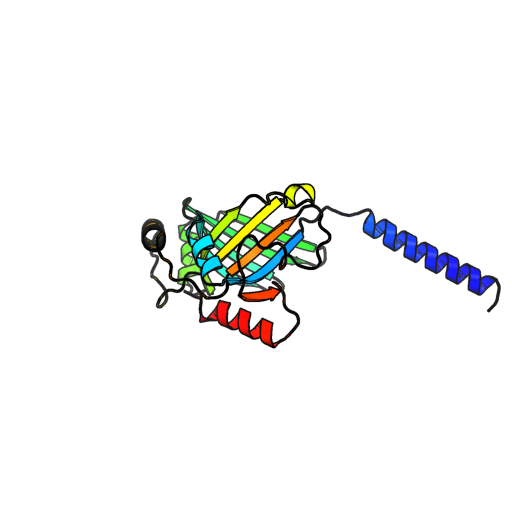A N 1
ATOM 1499 C CA . ASP A 1 186 ? -16.251 2.084 12.967 1.00 89.69 186 ASP A CA 1
ATOM 1500 C C . ASP A 1 186 ? -16.029 3.559 12.587 1.00 89.69 186 ASP A C 1
ATOM 1502 O O . ASP A 1 186 ? -16.967 4.351 12.606 1.00 89.69 186 ASP A O 1
ATOM 1506 N N . VAL A 1 187 ? -14.791 3.932 12.248 1.00 92.50 187 VAL A N 1
ATOM 1507 C CA . VAL A 1 187 ? -14.391 5.309 11.913 1.00 92.50 187 VAL A CA 1
ATOM 1508 C C . VAL A 1 187 ? -13.756 5.414 10.523 1.00 92.50 187 VAL A C 1
ATOM 1510 O O . VAL A 1 187 ? -13.112 6.413 10.209 1.00 92.50 187 VAL A O 1
ATOM 1513 N N . LEU A 1 188 ? -13.913 4.384 9.684 1.00 94.75 188 LEU A N 1
ATOM 1514 C CA . LEU A 1 188 ? -13.411 4.398 8.311 1.00 94.75 188 LEU A CA 1
ATOM 1515 C C . LEU A 1 188 ? -14.086 5.515 7.493 1.00 94.75 188 LEU A C 1
ATOM 1517 O O . LEU A 1 188 ? -15.296 5.715 7.611 1.00 94.75 188 LEU A O 1
ATOM 1521 N N . PRO A 1 189 ? -13.343 6.216 6.614 1.00 94.56 189 PRO A N 1
ATOM 1522 C CA . PRO A 1 189 ? -13.871 7.373 5.890 1.00 94.56 189 PRO A CA 1
ATOM 1523 C C . PRO A 1 189 ? -14.788 7.018 4.703 1.00 94.56 189 PRO A C 1
ATOM 1525 O O . PRO A 1 189 ? -15.255 7.913 4.001 1.00 94.56 189 PRO A O 1
ATOM 1528 N N . PHE A 1 190 ? -15.050 5.731 4.455 1.00 96.94 190 PHE A N 1
ATOM 1529 C CA . PHE A 1 190 ? -15.882 5.243 3.354 1.00 96.94 190 PHE A CA 1
ATOM 1530 C C . PHE A 1 190 ? -16.618 3.948 3.726 1.00 96.94 190 PHE A C 1
ATOM 1532 O O . PHE A 1 190 ? -16.277 3.274 4.697 1.00 96.94 190 PHE A O 1
ATOM 1539 N N . ALA A 1 191 ? -17.633 3.592 2.936 1.00 97.12 191 ALA A N 1
ATOM 1540 C CA . ALA A 1 191 ? -18.486 2.435 3.190 1.00 97.12 191 ALA A CA 1
ATOM 1541 C C . ALA A 1 191 ? -17.783 1.099 2.881 1.00 97.12 191 ALA A C 1
ATOM 1543 O O . ALA A 1 191 ? -17.328 0.859 1.756 1.00 97.12 191 ALA A O 1
ATOM 1544 N N . VAL A 1 192 ? -17.765 0.198 3.865 1.00 97.19 192 VAL A N 1
ATOM 1545 C CA . VAL A 1 192 ? -17.041 -1.081 3.831 1.00 97.19 192 VAL A CA 1
ATOM 1546 C C . VAL A 1 192 ? -17.989 -2.265 3.997 1.00 97.19 192 VAL A C 1
ATOM 1548 O O . VAL A 1 192 ? -18.871 -2.245 4.851 1.00 97.19 192 VAL A O 1
ATOM 1551 N N . GLU A 1 193 ? -17.797 -3.289 3.165 1.00 96.81 193 GLU A N 1
ATOM 1552 C CA . GLU A 1 193 ? -18.538 -4.553 3.198 1.00 96.81 193 GLU A CA 1
ATOM 1553 C C . GLU A 1 193 ? -17.930 -5.512 4.226 1.00 96.81 193 GLU A C 1
ATOM 1555 O O . GLU A 1 193 ? -18.641 -6.060 5.068 1.00 96.81 193 GLU A O 1
ATOM 1560 N N . ASP A 1 194 ? -16.608 -5.682 4.176 1.00 96.31 194 ASP A N 1
ATOM 1561 C CA . ASP A 1 194 ? -15.874 -6.605 5.038 1.00 96.31 194 ASP A CA 1
ATOM 1562 C C . ASP A 1 194 ? -14.526 -6.022 5.474 1.00 96.31 194 ASP A C 1
ATOM 1564 O O . ASP A 1 194 ? -13.963 -5.147 4.813 1.00 96.31 194 ASP A O 1
ATOM 1568 N N . ALA A 1 195 ? -14.008 -6.474 6.614 1.00 95.88 195 ALA A N 1
ATOM 1569 C CA . ALA A 1 195 ? -12.783 -5.944 7.190 1.00 95.88 195 ALA A CA 1
ATOM 1570 C C . ALA A 1 195 ? -12.008 -6.998 7.986 1.00 95.88 195 ALA A C 1
ATOM 1572 O O . ALA A 1 195 ? -12.532 -7.607 8.919 1.00 95.88 195 ALA A O 1
ATOM 1573 N N . ILE A 1 196 ? -10.720 -7.117 7.676 1.00 95.06 196 ILE A N 1
ATOM 1574 C CA . ILE A 1 196 ? -9.753 -7.998 8.323 1.00 95.06 196 ILE A CA 1
ATOM 1575 C C . ILE A 1 196 ? -8.717 -7.123 9.057 1.00 95.06 196 ILE A C 1
ATOM 1577 O O . ILE A 1 196 ? -8.219 -6.147 8.487 1.00 95.06 196 ILE A O 1
ATOM 1581 N N . PRO A 1 197 ? -8.357 -7.419 10.320 1.00 92.25 197 PRO A N 1
ATOM 1582 C CA . PRO A 1 197 ? -7.269 -6.717 11.004 1.00 92.25 197 PRO A CA 1
ATOM 1583 C C . PRO A 1 197 ? -5.961 -6.778 10.204 1.00 92.25 197 PRO A C 1
ATOM 1585 O O . PRO A 1 197 ? -5.666 -7.790 9.583 1.00 92.25 197 PRO A O 1
ATOM 1588 N N . GLY A 1 198 ? -5.127 -5.736 10.251 1.00 88.75 198 GLY A N 1
ATOM 1589 C CA . GLY A 1 198 ? -3.874 -5.686 9.482 1.00 88.75 198 GLY A CA 1
ATOM 1590 C C . GLY A 1 198 ? -2.882 -6.810 9.805 1.00 88.75 198 GLY A C 1
ATOM 1591 O O . GLY A 1 198 ? -2.056 -7.164 8.967 1.00 88.75 198 GLY A O 1
ATOM 1592 N N . ASN A 1 199 ? -2.983 -7.388 11.005 1.00 86.62 199 ASN A N 1
ATOM 1593 C CA . ASN A 1 199 ? -2.230 -8.564 11.429 1.00 86.62 199 ASN A CA 1
ATOM 1594 C C . ASN A 1 199 ? -3.195 -9.581 12.069 1.00 86.62 199 ASN A C 1
ATOM 1596 O O . ASN A 1 199 ? -3.314 -9.621 13.299 1.00 86.62 199 ASN A O 1
ATOM 1600 N N . PRO A 1 200 ? -3.965 -10.323 11.253 1.00 88.94 200 PRO A N 1
ATOM 1601 C CA . PRO A 1 200 ? -4.988 -11.226 11.759 1.00 88.94 200 PRO A CA 1
ATOM 1602 C C . PRO A 1 200 ? -4.341 -12.418 12.471 1.00 88.94 200 PRO A C 1
ATOM 1604 O O . PRO A 1 200 ? -3.282 -12.903 12.069 1.00 88.94 200 PRO A O 1
ATOM 1607 N N . SER A 1 201 ? -4.965 -12.894 13.548 1.00 90.00 201 SER A N 1
ATOM 1608 C CA . SER A 1 201 ? -4.470 -14.037 14.327 1.00 90.00 201 SER A CA 1
ATOM 1609 C C . SER A 1 201 ? -5.055 -15.376 13.874 1.00 90.00 201 SER A C 1
ATOM 1611 O O . SER A 1 201 ? -4.493 -16.422 14.203 1.00 90.00 201 SER A O 1
ATOM 1613 N N . ASP A 1 202 ? -6.160 -15.361 13.129 1.00 94.69 202 ASP A N 1
ATOM 1614 C CA . ASP A 1 202 ? -6.804 -16.547 12.582 1.00 94.69 202 ASP A CA 1
ATOM 1615 C C . ASP A 1 202 ? -6.207 -16.954 11.227 1.00 94.69 202 ASP A C 1
ATOM 1617 O O . ASP A 1 202 ? -5.837 -16.125 10.394 1.00 94.69 202 ASP A O 1
ATOM 1621 N N . ALA A 1 203 ? -6.112 -18.266 11.008 1.00 94.81 203 ALA A N 1
ATOM 1622 C CA . ALA A 1 203 ? -5.447 -18.830 9.836 1.00 94.81 203 ALA A CA 1
ATOM 1623 C C . ALA A 1 203 ? -6.192 -18.555 8.518 1.00 94.81 203 ALA A C 1
ATOM 1625 O O . ALA A 1 203 ? -5.563 -18.486 7.464 1.00 94.81 203 ALA A O 1
ATOM 1626 N N . GLU A 1 204 ? -7.518 -18.410 8.567 1.00 95.81 204 GLU A N 1
ATOM 1627 C CA . GLU A 1 204 ? -8.342 -18.159 7.383 1.00 95.81 204 GLU A CA 1
ATOM 1628 C C . GLU A 1 204 ? -8.074 -16.760 6.826 1.00 95.81 204 GLU A C 1
ATOM 1630 O O . GLU A 1 204 ? -7.684 -16.626 5.667 1.00 95.81 204 GLU A O 1
ATOM 1635 N N . SER A 1 205 ? -8.160 -15.730 7.667 1.00 94.19 205 SER A N 1
ATOM 1636 C CA . SER A 1 205 ? -7.858 -14.353 7.277 1.00 94.19 205 SER A CA 1
ATOM 1637 C C . SER A 1 205 ? -6.404 -14.186 6.839 1.00 94.19 205 SER A C 1
ATOM 1639 O O . SER A 1 205 ? -6.129 -13.488 5.864 1.00 94.19 205 SER A O 1
ATOM 1641 N N . GLN A 1 206 ? -5.458 -14.857 7.508 1.00 93.06 206 GLN A N 1
ATOM 1642 C CA . GLN A 1 206 ? -4.055 -14.878 7.076 1.00 93.06 206 GLN A CA 1
ATOM 1643 C C . GLN A 1 206 ? -3.902 -15.443 5.659 1.00 93.06 206 GLN A C 1
ATOM 1645 O O . GLN A 1 206 ? -3.172 -14.870 4.851 1.00 93.06 206 GLN A O 1
ATOM 1650 N N . LEU A 1 207 ? -4.601 -16.540 5.345 1.00 95.19 207 LEU A N 1
ATOM 1651 C CA . LEU A 1 207 ? -4.564 -17.158 4.022 1.00 95.19 207 LEU A CA 1
ATOM 1652 C C . LEU A 1 207 ? -5.217 -16.270 2.958 1.00 95.19 207 LEU A C 1
ATOM 1654 O O . LEU A 1 207 ? -4.667 -16.146 1.867 1.00 95.19 207 LEU A O 1
ATOM 1658 N N . VAL A 1 208 ? -6.351 -15.635 3.270 1.00 95.62 208 VAL A N 1
ATOM 1659 C CA . VAL A 1 208 ? -7.033 -14.696 2.364 1.00 95.62 208 VAL A CA 1
ATOM 1660 C C . VAL A 1 208 ? -6.103 -13.543 1.995 1.00 95.62 208 VAL A C 1
ATOM 1662 O O . VAL A 1 208 ? -5.876 -13.299 0.810 1.00 95.62 208 VAL A O 1
ATOM 1665 N N . ILE A 1 209 ? -5.513 -12.877 2.992 1.00 93.75 209 ILE A N 1
ATOM 1666 C CA . ILE A 1 209 ? -4.623 -11.735 2.757 1.00 93.75 209 ILE A CA 1
ATOM 1667 C C . ILE A 1 209 ? -3.331 -12.165 2.060 1.00 93.75 209 ILE A C 1
ATOM 1669 O O . ILE A 1 209 ? -2.913 -11.489 1.125 1.00 93.75 209 ILE A O 1
ATOM 1673 N N . SER A 1 210 ? -2.718 -13.291 2.444 1.00 92.12 210 SER A N 1
ATOM 1674 C CA . SER A 1 210 ? -1.521 -13.801 1.756 1.00 92.12 210 SER A CA 1
ATOM 1675 C C . SER A 1 210 ? -1.818 -14.153 0.303 1.00 92.12 210 SER A C 1
ATOM 1677 O O . SER A 1 210 ? -1.078 -13.731 -0.571 1.00 92.12 210 SER A O 1
ATOM 1679 N N . ASN A 1 211 ? -2.923 -14.840 0.001 1.00 94.44 211 ASN A N 1
ATOM 1680 C CA . ASN A 1 211 ? -3.271 -15.148 -1.386 1.00 94.44 211 ASN A CA 1
ATOM 1681 C C . ASN A 1 211 ? -3.543 -13.877 -2.208 1.00 94.44 211 ASN A C 1
ATOM 1683 O O . ASN A 1 211 ? -3.078 -13.761 -3.342 1.00 94.44 211 ASN A O 1
ATOM 1687 N N . TYR A 1 212 ? -4.273 -12.920 -1.634 1.00 94.44 212 TYR A N 1
ATOM 1688 C CA . TYR A 1 212 ? -4.545 -11.638 -2.277 1.00 94.44 212 TYR A CA 1
ATOM 1689 C C . TYR A 1 212 ? -3.254 -10.868 -2.594 1.00 94.44 212 TYR A C 1
ATOM 1691 O O . TYR A 1 212 ? -3.060 -10.376 -3.709 1.00 94.44 212 TYR A O 1
ATOM 1699 N N . TRP A 1 213 ? -2.358 -10.799 -1.614 1.00 91.31 213 TRP A N 1
ATOM 1700 C CA . TRP A 1 213 ? -1.067 -10.139 -1.731 1.00 91.31 213 TRP A CA 1
ATOM 1701 C C . TRP A 1 213 ? -0.157 -10.867 -2.724 1.00 91.31 213 TRP A C 1
ATOM 1703 O O . TRP A 1 213 ? 0.242 -10.305 -3.733 1.00 91.31 213 TRP A O 1
ATOM 1713 N N . ASP A 1 214 ? 0.113 -12.148 -2.505 1.00 91.06 214 ASP A N 1
ATOM 1714 C CA . ASP A 1 214 ? 1.153 -12.883 -3.225 1.00 91.06 214 ASP A CA 1
ATOM 1715 C C . ASP A 1 214 ? 0.751 -13.276 -4.658 1.00 91.06 214 ASP A C 1
ATOM 1717 O O . ASP A 1 214 ? 1.632 -13.483 -5.499 1.00 91.06 214 ASP A O 1
ATOM 1721 N N . ASN A 1 215 ? -0.556 -13.377 -4.949 1.00 91.38 215 ASN A N 1
ATOM 1722 C CA . ASN A 1 215 ? -1.054 -13.899 -6.227 1.00 91.38 215 ASN A CA 1
ATOM 1723 C C . ASN A 1 215 ? -1.970 -12.939 -6.993 1.00 91.38 215 ASN A C 1
ATOM 1725 O O . ASN A 1 215 ? -1.858 -12.862 -8.213 1.00 91.38 215 ASN A O 1
ATOM 1729 N N . GLU A 1 216 ? -2.902 -12.243 -6.336 1.00 93.06 216 GLU A N 1
ATOM 1730 C CA . GLU A 1 216 ? -3.896 -11.441 -7.070 1.00 93.06 216 GLU A CA 1
ATOM 1731 C C . GLU A 1 216 ? -3.407 -10.058 -7.482 1.00 93.06 216 GLU A C 1
ATOM 1733 O O . GLU A 1 216 ? -3.806 -9.560 -8.534 1.00 93.06 216 GLU A O 1
ATOM 1738 N N . THR A 1 217 ? -2.606 -9.426 -6.629 1.00 93.50 217 THR A N 1
ATOM 1739 C CA . THR A 1 217 ? -2.125 -8.045 -6.804 1.00 93.50 217 THR A CA 1
ATOM 1740 C C . THR A 1 217 ? -0.639 -7.973 -7.109 1.00 93.50 217 THR A C 1
ATOM 1742 O O . THR A 1 217 ? -0.084 -6.885 -7.281 1.00 93.50 217 THR A O 1
ATOM 1745 N N . ARG A 1 218 ? 0.019 -9.131 -7.156 1.00 93.00 218 ARG A N 1
ATOM 1746 C CA . ARG A 1 218 ? 1.385 -9.249 -7.630 1.00 93.00 218 ARG A CA 1
ATOM 1747 C C . ARG A 1 218 ? 1.432 -8.897 -9.111 1.00 93.00 218 ARG A C 1
ATOM 1749 O O . ARG A 1 218 ? 0.644 -9.424 -9.897 1.00 93.00 218 ARG A O 1
ATOM 1756 N N . ILE A 1 219 ? 2.405 -8.068 -9.465 1.00 91.12 219 ILE A N 1
ATOM 1757 C CA . ILE A 1 219 ? 2.790 -7.820 -10.852 1.00 91.12 219 ILE A CA 1
ATOM 1758 C C . ILE A 1 219 ? 4.128 -8.468 -11.133 1.00 91.12 219 ILE A C 1
ATOM 1760 O O . ILE A 1 219 ? 5.053 -8.419 -10.291 1.00 91.12 219 ILE A O 1
#

pLDDT: mean 85.91, std 16.38, range [29.22, 98.19]

Organism: NCBI:txid340190

Secondary structure (DSSP, 8-state):
--HHHHHHHHHHHHHHHHHHHHHHT------EEEEEEEEE-HHHHHHHHTS--EEEEEEEEEETTEEEEEEEETTS-EEEEEEEEETTEEEEEEEE--HHHHHHHHHTT-EEEEEEEEEE--GGGGGGTEEEEEEEEEB--SS-----SHHHHHHHHHHHTT---B-S-EEEEEEESS---S-SGGG-SS-EEEEEESS--SHHHHHHHHHIIIIIS--

Radius of gyration: 21.88 Å; chains: 1; bounding box: 40×35×78 Å

Foldseek 3Di:
DDPVVVVVVVVVVVVVVVVVVVVVVPPPLDWDKFKKKFQADPQQLVVVLPFAFFKWKWFWDDDVQWIWIWIQGLVQWTKIWTWGADPVGIDIDIDTPGNQVSVVSLVVVGWMWIWTWGKAALPPCVVQFWGIKIKIWTAFDDDRDDQNDSVSVNVVCVVCNNDSHTDRIMMMMITGSDHDDPHCVVVDPHHTDDMAGPDHPDPVSVVVVCCCRRPGRTD